Protein AF-A0A8J6HHA5-F1 (afdb_monomer_lite)

Organism: Tenebrio molitor (NCBI:txid7067)

pLDDT: mean 72.83, std 27.49, range [24.3, 98.19]

Foldseek 3Di:
DDPLVVLLLVLLLVLLVCLVVLLVLLVVLLVVLVVLLVLLLVLLVVLLCLVPDDDPDDPCSVVVSVVVNVVSVVVNVVSLVVLVVSLVSLVVSLVVSVVSLVSSVVSCPPPPLVDPDCQQPPDPLGHHVVVLSVLSVLSSVLSVVLSVQLVVLSVVADSNDSVSSVSNNVSSPDDCVPCSSCVSNVSSVRRVVVVVCVVVVNPDPDDDPPDDQDWDWDQDPPRDTDTDGDDPDPDDDDDDDDDDDDDDDDDDDDDDDDDDDDDDPCPVVVVVVVPPPPDDDDDDD

Structure (mmCIF, N/CA/C/O backbone):
data_AF-A0A8J6HHA5-F1
#
_entry.id   AF-A0A8J6HHA5-F1
#
loop_
_atom_site.group_PDB
_atom_site.id
_atom_site.type_symbol
_atom_site.label_atom_id
_atom_site.label_alt_id
_atom_site.label_comp_id
_atom_site.label_asym_id
_atom_site.label_entity_id
_atom_site.label_seq_id
_atom_site.pdbx_PDB_ins_code
_atom_site.Cartn_x
_atom_site.Cartn_y
_atom_site.Cartn_z
_atom_site.occupancy
_atom_site.B_iso_or_equiv
_atom_site.auth_seq_id
_atom_site.auth_comp_id
_atom_site.auth_asym_id
_atom_site.auth_atom_id
_atom_site.pdbx_PDB_model_num
ATOM 1 N N . MET A 1 1 ? 25.230 4.483 -30.152 1.00 60.56 1 MET A N 1
ATOM 2 C CA . MET A 1 1 ? 24.016 4.655 -29.330 1.00 60.56 1 MET A CA 1
ATOM 3 C C . MET A 1 1 ? 23.795 6.144 -29.185 1.00 60.56 1 MET A C 1
ATOM 5 O O . MET A 1 1 ? 24.761 6.851 -28.910 1.00 60.56 1 MET A O 1
ATOM 9 N N . ASP A 1 2 ? 22.589 6.614 -29.474 1.00 78.00 2 ASP A N 1
ATOM 10 C CA . ASP A 1 2 ? 22.250 8.040 -29.426 1.00 78.00 2 ASP A CA 1
ATOM 11 C C . ASP A 1 2 ? 22.298 8.566 -27.987 1.00 78.00 2 ASP A C 1
ATOM 13 O O . ASP A 1 2 ? 22.058 7.813 -27.039 1.00 78.00 2 ASP A O 1
ATOM 17 N N . ASN A 1 3 ? 22.567 9.857 -27.800 1.00 85.50 3 ASN A N 1
ATOM 18 C CA . ASN A 1 3 ? 22.560 10.467 -26.471 1.00 85.50 3 ASN A CA 1
ATOM 19 C C . ASN A 1 3 ? 21.181 10.305 -25.798 1.00 85.50 3 ASN A C 1
ATOM 21 O O . ASN A 1 3 ? 21.109 10.035 -24.600 1.00 85.50 3 ASN A O 1
ATOM 25 N N . ALA A 1 4 ? 20.091 10.374 -26.572 1.00 87.62 4 ALA A N 1
ATOM 26 C CA . ALA A 1 4 ? 18.731 10.141 -26.077 1.00 87.62 4 ALA A CA 1
ATOM 27 C C . ALA A 1 4 ? 18.511 8.692 -25.596 1.00 87.62 4 ALA A C 1
ATOM 29 O O . ALA A 1 4 ? 17.993 8.476 -24.501 1.00 87.62 4 ALA A O 1
ATOM 30 N N . GLU A 1 5 ? 18.969 7.694 -26.359 1.00 88.00 5 GLU A N 1
ATOM 31 C CA . GLU A 1 5 ? 18.867 6.275 -25.983 1.00 88.00 5 GLU A CA 1
ATOM 32 C C . GLU A 1 5 ? 19.660 5.969 -24.709 1.00 88.00 5 GLU A C 1
ATOM 34 O O . GLU A 1 5 ? 19.164 5.275 -23.823 1.00 88.00 5 GLU A O 1
ATOM 39 N N . ILE A 1 6 ? 20.863 6.539 -24.571 1.00 87.88 6 ILE A N 1
ATOM 40 C CA . ILE A 1 6 ? 21.683 6.392 -23.360 1.00 87.88 6 ILE A CA 1
ATOM 41 C C . ILE A 1 6 ? 20.948 6.963 -22.140 1.00 87.88 6 ILE A C 1
ATOM 43 O O . ILE A 1 6 ? 20.984 6.364 -21.061 1.00 87.88 6 ILE A O 1
ATOM 47 N N . GLN A 1 7 ? 20.276 8.108 -22.286 1.00 90.50 7 GLN A N 1
ATOM 48 C CA . GLN A 1 7 ? 19.485 8.695 -21.202 1.00 90.50 7 GLN A CA 1
ATOM 49 C C . GLN A 1 7 ? 18.292 7.811 -20.833 1.00 90.50 7 GLN A C 1
ATOM 51 O O . GLN A 1 7 ? 18.102 7.530 -19.649 1.00 90.50 7 GLN A O 1
ATOM 56 N N . VAL A 1 8 ? 17.535 7.310 -21.810 1.00 91.69 8 VAL A N 1
ATOM 57 C CA . VAL A 1 8 ? 16.423 6.379 -21.556 1.00 91.69 8 VAL A CA 1
ATOM 58 C C . VAL A 1 8 ? 16.911 5.123 -20.842 1.00 91.69 8 VAL A C 1
ATOM 60 O O . VAL A 1 8 ? 16.346 4.726 -19.825 1.00 91.69 8 VAL A O 1
ATOM 63 N N . GLN A 1 9 ? 18.012 4.537 -21.314 1.00 88.88 9 GLN A N 1
ATOM 64 C CA . GLN A 1 9 ? 18.615 3.344 -20.726 1.00 88.88 9 GLN A CA 1
ATOM 65 C C . GLN A 1 9 ? 19.004 3.568 -19.256 1.00 88.88 9 GLN A C 1
ATOM 67 O O . GLN A 1 9 ? 18.731 2.722 -18.405 1.00 88.88 9 GLN A O 1
ATOM 72 N N . LYS A 1 10 ? 19.606 4.720 -18.928 1.00 90.75 10 LYS A N 1
ATOM 73 C CA . LYS A 1 10 ? 19.961 5.075 -17.543 1.00 90.75 10 LYS A CA 1
ATOM 74 C C . LYS A 1 10 ? 18.729 5.139 -16.638 1.00 90.75 10 LYS A C 1
ATOM 76 O O . LYS A 1 10 ? 18.756 4.584 -15.537 1.00 90.75 10 LYS A O 1
ATOM 81 N N . HIS A 1 11 ? 17.654 5.780 -17.094 1.00 92.44 11 HIS A N 1
ATOM 82 C CA . HIS A 1 11 ? 16.421 5.897 -16.313 1.00 92.44 11 HIS A CA 1
ATOM 83 C C . HIS A 1 11 ? 15.682 4.563 -16.186 1.00 92.44 11 HIS A C 1
ATOM 85 O O . HIS A 1 11 ? 15.200 4.252 -15.100 1.00 92.44 11 HIS A O 1
ATOM 91 N N . LEU A 1 12 ? 15.677 3.740 -17.238 1.00 91.06 12 LEU A N 1
ATOM 92 C CA . LEU A 1 12 ? 15.151 2.376 -17.201 1.00 91.06 12 LEU A CA 1
ATOM 93 C C . LEU A 1 12 ? 15.875 1.532 -16.145 1.00 91.06 12 LEU A C 1
ATOM 95 O O . LEU A 1 12 ? 15.238 0.933 -15.284 1.00 91.06 12 LEU A O 1
ATOM 99 N N . VAL A 1 13 ? 17.213 1.519 -16.169 1.00 89.38 13 VAL A N 1
ATOM 100 C CA . VAL A 1 13 ? 18.023 0.780 -15.187 1.00 89.38 13 VAL A CA 1
ATOM 101 C C . VAL A 1 13 ? 17.745 1.284 -13.769 1.00 89.38 13 VAL A C 1
ATOM 103 O O . VAL A 1 13 ? 17.606 0.479 -12.849 1.00 89.38 13 VAL A O 1
ATOM 106 N N . SER A 1 14 ? 17.649 2.603 -13.585 1.00 91.19 14 SER A N 1
ATOM 107 C CA . SER A 1 14 ? 17.319 3.218 -12.294 1.00 91.19 14 SER A CA 1
ATOM 108 C C . SER A 1 14 ? 15.937 2.794 -11.788 1.00 91.19 14 SER A C 1
ATOM 110 O O . SER A 1 14 ? 15.809 2.385 -10.635 1.00 91.19 14 SER A O 1
ATOM 112 N N . PHE A 1 15 ? 14.916 2.830 -12.649 1.00 92.88 15 PHE A N 1
ATOM 113 C CA . PHE A 1 15 ? 13.556 2.407 -12.322 1.00 92.88 15 PHE A CA 1
ATOM 114 C C . PHE A 1 15 ? 13.513 0.928 -11.927 1.00 92.88 15 PHE A C 1
ATOM 116 O O . PHE A 1 15 ? 13.043 0.586 -10.843 1.00 92.88 15 PHE A O 1
ATOM 123 N N . CYS A 1 16 ? 14.088 0.058 -12.755 1.00 90.25 16 CYS A N 1
ATOM 124 C CA . CYS A 1 16 ? 14.074 -1.377 -12.518 1.00 90.25 16 CYS A CA 1
ATOM 125 C C . CYS A 1 16 ? 14.796 -1.795 -11.228 1.00 90.25 16 CYS A C 1
ATOM 127 O O . CYS A 1 16 ? 14.347 -2.715 -10.552 1.00 90.25 16 CYS A O 1
ATOM 129 N N . LYS A 1 17 ? 15.882 -1.107 -10.846 1.00 89.25 17 LYS A N 1
ATOM 130 C CA . LYS A 1 17 ? 16.593 -1.368 -9.580 1.00 89.25 17 LYS A CA 1
ATOM 131 C C . LYS A 1 17 ? 15.723 -1.155 -8.340 1.00 89.25 17 LYS A C 1
ATOM 133 O O . LYS A 1 17 ? 16.008 -1.734 -7.298 1.00 89.25 17 LYS A O 1
ATOM 138 N N . VAL A 1 18 ? 14.692 -0.320 -8.438 1.00 92.19 18 VAL A N 1
ATOM 139 C CA . VAL A 1 18 ? 13.850 0.054 -7.296 1.00 92.19 18 VAL A CA 1
ATOM 140 C C . VAL A 1 18 ? 12.666 -0.888 -7.124 1.00 92.19 18 VAL A C 1
ATOM 142 O O . VAL A 1 18 ? 12.135 -0.987 -6.022 1.00 92.19 18 VAL A O 1
ATOM 145 N N . LEU A 1 19 ? 12.287 -1.642 -8.158 1.00 92.25 19 LEU A N 1
ATOM 146 C CA . LEU A 1 19 ? 11.117 -2.520 -8.099 1.00 92.25 19 LEU A CA 1
ATOM 147 C C . LEU A 1 19 ? 11.215 -3.585 -6.996 1.00 92.25 19 LEU A C 1
ATOM 149 O O . LEU A 1 19 ? 10.282 -3.658 -6.199 1.00 92.25 19 LEU A O 1
ATOM 153 N N . PRO A 1 20 ? 12.319 -4.351 -6.849 1.00 91.25 20 PRO A N 1
ATOM 154 C CA . PRO A 1 20 ? 12.409 -5.349 -5.782 1.00 91.25 20 PRO A CA 1
ATOM 155 C C . PRO A 1 20 ? 12.373 -4.713 -4.387 1.00 91.25 20 PRO A C 1
ATOM 157 O O . PRO A 1 20 ? 11.711 -5.221 -3.487 1.00 91.25 20 PRO A O 1
ATOM 160 N N . ALA A 1 21 ? 13.041 -3.566 -4.219 1.00 91.38 21 ALA A N 1
ATOM 161 C CA . ALA A 1 21 ? 13.039 -2.823 -2.962 1.00 91.38 21 ALA A CA 1
ATOM 162 C C . ALA A 1 21 ? 11.638 -2.298 -2.611 1.00 91.38 21 ALA A C 1
ATOM 164 O O . ALA A 1 21 ? 11.243 -2.332 -1.449 1.00 91.38 21 ALA A O 1
ATOM 165 N N . HIS A 1 22 ? 10.866 -1.863 -3.611 1.00 94.62 22 HIS A N 1
ATOM 166 C CA . HIS A 1 22 ? 9.482 -1.437 -3.431 1.00 94.62 22 HIS A CA 1
ATOM 167 C C . HIS A 1 22 ? 8.588 -2.589 -2.953 1.00 94.62 22 HIS A C 1
ATOM 169 O O . HIS A 1 22 ? 7.874 -2.421 -1.965 1.00 94.62 22 HIS A O 1
ATOM 175 N N . VAL A 1 23 ? 8.671 -3.765 -3.594 1.00 94.94 23 VAL A N 1
ATOM 176 C CA . VAL A 1 23 ? 7.918 -4.967 -3.175 1.00 94.94 23 VAL A CA 1
ATOM 177 C C . VAL A 1 23 ? 8.305 -5.385 -1.760 1.00 94.94 23 VAL A C 1
ATOM 179 O O . VAL A 1 23 ? 7.434 -5.660 -0.939 1.00 94.94 23 VAL A O 1
ATOM 182 N N . HIS A 1 24 ? 9.602 -5.386 -1.449 1.00 93.31 24 HIS A N 1
ATOM 183 C CA . HIS A 1 24 ? 10.087 -5.729 -0.115 1.00 93.31 24 HIS A CA 1
ATOM 184 C C . HIS A 1 24 ? 9.577 -4.756 0.958 1.00 93.31 24 HIS A C 1
ATOM 186 O O . HIS A 1 24 ? 9.107 -5.197 2.004 1.00 93.31 24 HIS A O 1
ATOM 192 N N . SER A 1 25 ? 9.614 -3.448 0.682 1.00 95.19 25 SER A N 1
ATOM 193 C CA . SER A 1 25 ? 9.085 -2.416 1.583 1.00 95.19 25 SER A CA 1
ATOM 194 C C . SER A 1 25 ? 7.595 -2.623 1.859 1.00 95.19 25 SER A C 1
ATOM 196 O O . SER A 1 25 ? 7.171 -2.636 3.012 1.00 95.19 25 SER A O 1
ATOM 198 N N . TRP A 1 26 ? 6.809 -2.877 0.807 1.00 97.06 26 TRP A N 1
ATOM 199 C CA . TRP A 1 26 ? 5.398 -3.236 0.939 1.00 97.06 26 TRP A CA 1
ATOM 200 C C . TRP A 1 26 ? 5.203 -4.474 1.811 1.00 97.06 26 TRP A C 1
ATOM 202 O O . TRP A 1 26 ? 4.439 -4.425 2.768 1.00 97.06 26 TRP A O 1
ATOM 212 N N . GLY A 1 27 ? 5.934 -5.556 1.534 1.00 96.56 27 GLY A N 1
ATOM 213 C CA . GLY A 1 27 ? 5.873 -6.780 2.330 1.00 96.56 27 GLY A CA 1
ATOM 214 C C . GLY A 1 27 ? 6.165 -6.534 3.810 1.00 96.56 27 GLY A C 1
ATOM 215 O O . GLY A 1 27 ? 5.417 -7.009 4.659 1.00 96.56 27 GLY A O 1
ATOM 216 N N . SER A 1 28 ? 7.190 -5.739 4.124 1.00 96.69 28 SER A N 1
ATOM 217 C CA . SER A 1 28 ? 7.532 -5.388 5.508 1.00 96.69 28 SER A CA 1
ATOM 218 C C . SER A 1 28 ? 6.391 -4.654 6.214 1.00 96.69 28 SER A C 1
ATOM 220 O O . SER A 1 28 ? 6.015 -5.037 7.318 1.00 96.69 28 SER A O 1
ATOM 222 N N . VAL A 1 29 ? 5.808 -3.639 5.569 1.00 97.19 29 VAL A N 1
ATOM 223 C CA . VAL A 1 29 ? 4.712 -2.851 6.155 1.00 97.19 29 VAL A CA 1
ATOM 224 C C . VAL A 1 29 ? 3.453 -3.699 6.348 1.00 97.19 29 VAL A C 1
ATOM 226 O O . VAL A 1 29 ? 2.788 -3.595 7.378 1.00 97.19 29 VAL A O 1
ATOM 229 N N . LEU A 1 30 ? 3.134 -4.577 5.392 1.00 97.00 30 LEU A N 1
ATOM 230 C CA . LEU A 1 30 ? 2.004 -5.497 5.526 1.00 97.00 30 LEU A CA 1
ATOM 231 C C . LEU A 1 30 ? 2.212 -6.465 6.696 1.00 97.00 30 LEU A C 1
ATOM 233 O O . LEU A 1 30 ? 1.294 -6.646 7.491 1.00 97.00 30 LEU A O 1
ATOM 237 N N . GLN A 1 31 ? 3.413 -7.028 6.857 1.00 96.50 31 GLN A N 1
ATOM 238 C CA . GLN A 1 31 ? 3.728 -7.911 7.986 1.00 96.50 31 GLN A CA 1
ATOM 239 C C . GLN A 1 31 ? 3.638 -7.189 9.334 1.00 96.50 31 GLN A C 1
ATOM 241 O O . GLN A 1 31 ? 3.068 -7.726 10.284 1.00 96.50 31 GLN A O 1
ATOM 246 N N . GLU A 1 32 ? 4.147 -5.961 9.416 1.00 95.50 32 GLU A N 1
ATOM 247 C CA . GLU A 1 32 ? 4.065 -5.144 10.628 1.00 95.50 32 GLU A CA 1
ATOM 248 C C . GLU A 1 32 ? 2.608 -4.825 11.002 1.00 95.50 32 GLU A C 1
ATOM 250 O O . GLU A 1 32 ? 2.221 -4.936 12.168 1.00 95.50 32 GLU A O 1
ATOM 255 N N . SER A 1 33 ? 1.764 -4.551 10.001 1.00 96.25 33 SER A N 1
ATOM 256 C CA . SER A 1 33 ? 0.347 -4.239 10.210 1.00 96.25 33 SER A CA 1
ATOM 257 C C . SER A 1 33 ? -0.461 -5.386 10.828 1.00 96.25 33 SER A C 1
ATOM 259 O O . SER A 1 33 ? -1.446 -5.123 11.520 1.00 96.25 33 SER A O 1
ATOM 261 N N . VAL A 1 34 ? -0.047 -6.650 10.642 1.00 96.56 34 VAL A N 1
ATOM 262 C CA . VAL A 1 34 ? -0.773 -7.831 11.151 1.00 96.56 34 VAL A CA 1
ATOM 263 C C . VAL A 1 34 ? -0.977 -7.740 12.660 1.00 96.56 34 VAL A C 1
ATOM 265 O O . VAL A 1 34 ? -2.079 -7.983 13.159 1.00 96.56 34 VAL A O 1
ATOM 268 N N . LYS A 1 35 ? 0.074 -7.359 13.395 1.00 95.38 35 LYS A N 1
ATOM 269 C CA . LYS A 1 35 ? 0.018 -7.264 14.855 1.00 95.38 35 LYS A CA 1
ATOM 270 C C . LYS A 1 35 ? -0.943 -6.162 15.293 1.00 95.38 35 LYS A C 1
ATOM 272 O O . LYS A 1 35 ? -1.820 -6.437 16.110 1.00 95.38 35 LYS A O 1
ATOM 277 N N . SER A 1 36 ? -0.814 -4.957 14.740 1.00 96.06 36 SER A N 1
ATOM 278 C CA . SER A 1 36 ? -1.670 -3.822 15.113 1.00 96.06 36 SER A CA 1
ATOM 279 C C . SER A 1 36 ? -3.138 -4.078 14.766 1.00 96.06 36 SER A C 1
ATOM 281 O O . SER A 1 36 ? -4.032 -3.846 15.576 1.00 96.06 36 SER A O 1
ATOM 283 N N . LEU A 1 37 ? -3.410 -4.684 13.606 1.00 97.31 37 LEU A N 1
ATOM 284 C CA . LEU A 1 37 ? -4.760 -5.088 13.205 1.00 97.31 37 LEU A CA 1
ATOM 285 C C . LEU A 1 37 ? -5.374 -6.135 14.146 1.00 97.31 37 LEU A C 1
ATOM 287 O O . LEU A 1 37 ? -6.570 -6.071 14.456 1.00 97.31 37 LEU A O 1
ATOM 291 N N . GLN A 1 38 ? -4.581 -7.106 14.607 1.00 97.69 38 GLN A N 1
ATOM 292 C CA . GLN A 1 38 ? -5.048 -8.101 15.571 1.00 97.69 38 GLN A CA 1
ATOM 293 C C . GLN A 1 38 ? -5.314 -7.470 16.944 1.00 97.69 38 GLN A C 1
ATOM 295 O O . GLN A 1 38 ? -6.344 -7.758 17.559 1.00 97.69 38 GLN A O 1
ATOM 300 N N . THR A 1 39 ? -4.428 -6.588 17.414 1.00 97.25 39 THR A N 1
ATOM 301 C CA . THR A 1 39 ? -4.619 -5.862 18.677 1.00 97.25 39 THR A CA 1
ATOM 302 C C . THR A 1 39 ? -5.872 -4.995 18.626 1.00 97.25 39 THR A C 1
ATOM 304 O O . THR A 1 39 ? -6.710 -5.098 19.523 1.00 97.25 39 THR A O 1
ATOM 307 N N . LEU A 1 40 ? -6.057 -4.223 17.552 1.00 97.31 40 LEU A N 1
ATOM 308 C CA . LEU A 1 40 ? -7.247 -3.403 17.331 1.00 97.31 40 LEU A CA 1
ATOM 309 C C . LEU A 1 40 ? -8.527 -4.248 17.378 1.00 97.31 40 LEU A C 1
ATOM 311 O O . LEU A 1 40 ? -9.487 -3.895 18.061 1.00 97.31 40 LEU A O 1
ATOM 315 N N . THR A 1 41 ? -8.524 -5.406 16.712 1.00 97.50 41 THR A N 1
ATOM 316 C CA . THR A 1 41 ? -9.666 -6.334 16.716 1.00 97.50 41 THR A CA 1
ATOM 317 C C . THR A 1 41 ? -10.023 -6.784 18.128 1.00 97.50 41 THR A C 1
ATOM 319 O O . THR A 1 41 ? -11.190 -6.699 18.525 1.00 97.50 41 THR A O 1
ATOM 322 N N . ASN A 1 42 ? -9.017 -7.198 18.900 1.00 97.88 42 ASN A N 1
ATOM 323 C CA . ASN A 1 42 ? -9.195 -7.645 20.278 1.00 97.88 42 ASN A CA 1
ATOM 324 C C . ASN A 1 42 ? -9.720 -6.511 21.174 1.00 97.88 42 ASN A C 1
ATOM 326 O O . ASN A 1 42 ? -10.623 -6.733 21.981 1.00 97.88 42 ASN A O 1
ATOM 330 N N . LEU A 1 43 ? -9.189 -5.293 21.030 1.00 97.69 43 LEU A N 1
ATOM 331 C CA . LEU A 1 43 ? -9.613 -4.128 21.813 1.00 97.69 43 LEU A CA 1
ATOM 332 C C . LEU A 1 43 ? -11.065 -3.740 21.520 1.00 97.69 43 LEU A C 1
ATOM 334 O O . LEU A 1 43 ? -11.850 -3.550 22.449 1.00 97.69 43 LEU A O 1
ATOM 338 N N . CYS A 1 44 ? -11.460 -3.688 20.247 1.00 96.50 44 CYS A N 1
ATOM 339 C CA . CYS A 1 44 ? -12.846 -3.401 19.882 1.00 96.50 44 CYS A CA 1
ATOM 340 C C . CYS A 1 44 ? -13.805 -4.495 20.374 1.00 96.50 44 CYS A C 1
ATOM 342 O O . CYS A 1 44 ? -14.942 -4.208 20.754 1.00 96.50 44 CYS A O 1
ATOM 344 N N . GLU A 1 45 ? -13.370 -5.757 20.397 1.00 96.38 45 GLU A N 1
ATOM 345 C CA . GLU A 1 45 ? -14.161 -6.835 20.985 1.00 96.38 45 GLU A CA 1
ATOM 346 C C . GLU A 1 45 ? -14.334 -6.657 22.498 1.00 96.38 45 GLU A C 1
ATOM 348 O O . GLU A 1 45 ? -15.463 -6.701 22.994 1.00 96.38 45 GLU A O 1
ATOM 353 N N . GLN A 1 46 ? -13.250 -6.369 23.223 1.00 95.94 46 GLN A N 1
ATOM 354 C CA . GLN A 1 46 ? -13.303 -6.058 24.654 1.00 95.94 46 GLN A CA 1
ATOM 355 C C . GLN A 1 46 ? -14.241 -4.881 24.933 1.00 95.94 46 GLN A C 1
ATOM 357 O O . GLN A 1 46 ? -15.087 -4.970 25.822 1.00 95.94 46 GLN A O 1
ATOM 362 N N . GLN A 1 47 ? -14.163 -3.817 24.132 1.00 95.38 47 GLN A N 1
ATOM 363 C CA . GLN A 1 47 ? -15.046 -2.660 24.255 1.00 95.38 47 GLN A CA 1
ATOM 364 C C . GLN A 1 47 ? -16.524 -3.065 24.136 1.00 95.38 47 GLN A C 1
ATOM 366 O O . GLN A 1 47 ? -17.350 -2.656 24.955 1.00 95.38 47 GLN A O 1
ATOM 371 N N . ARG A 1 48 ? -16.870 -3.913 23.156 1.00 94.00 48 ARG A N 1
ATOM 372 C CA . ARG A 1 48 ? -18.239 -4.428 22.981 1.00 94.00 48 ARG A CA 1
ATOM 373 C C . ARG A 1 48 ? -18.689 -5.282 24.166 1.00 94.00 48 ARG A C 1
ATOM 375 O O . ARG A 1 48 ? -19.831 -5.135 24.603 1.00 94.00 48 ARG A O 1
ATOM 382 N N . HIS A 1 49 ? -17.821 -6.141 24.699 1.00 93.62 49 HIS A N 1
ATOM 383 C CA . HIS A 1 49 ? -18.132 -6.963 25.876 1.00 93.62 49 HIS A CA 1
ATOM 384 C C . HIS A 1 49 ? -18.381 -6.106 27.118 1.00 93.62 49 HIS A C 1
ATOM 386 O O . HIS A 1 49 ? -19.392 -6.293 27.794 1.00 93.62 49 HIS A O 1
ATOM 392 N N . VAL A 1 50 ? -17.533 -5.104 27.369 1.00 92.88 50 VAL A N 1
ATOM 393 C CA . VAL A 1 50 ? -17.694 -4.171 28.496 1.00 92.88 50 VAL A CA 1
ATOM 394 C C . VAL A 1 50 ? -18.990 -3.363 28.367 1.00 92.88 50 VAL A C 1
ATOM 396 O O . VAL A 1 50 ? -19.730 -3.245 29.342 1.00 92.88 50 VAL A O 1
ATOM 399 N N . LYS A 1 51 ? -19.324 -2.872 27.162 1.00 90.62 51 LYS A N 1
ATOM 400 C CA . LYS A 1 51 ? -20.590 -2.160 26.894 1.00 90.62 51 LYS A CA 1
ATOM 401 C C . LYS A 1 51 ? -21.829 -3.042 27.130 1.00 90.62 51 LYS A C 1
ATOM 403 O O . LYS A 1 51 ? -22.867 -2.534 27.544 1.00 90.62 51 LYS A O 1
ATOM 408 N N . ARG A 1 52 ? -21.747 -4.351 26.856 1.00 90.75 52 ARG A N 1
ATOM 409 C CA . ARG A 1 52 ? -22.875 -5.300 26.972 1.00 90.75 52 ARG A CA 1
ATOM 410 C C . ARG A 1 52 ? -23.032 -5.920 28.357 1.00 90.75 52 ARG A C 1
ATOM 412 O O . ARG A 1 52 ? -24.100 -6.461 28.647 1.00 90.75 52 ARG A O 1
ATOM 419 N N . ALA A 1 53 ? -21.996 -5.881 29.190 1.00 88.06 53 ALA A N 1
ATOM 420 C CA . ALA A 1 53 ? -22.036 -6.470 30.519 1.00 88.06 53 ALA A CA 1
ATOM 421 C C . ALA A 1 53 ? -23.178 -5.851 31.345 1.00 88.06 53 ALA A C 1
ATOM 423 O O . ALA A 1 53 ? -23.271 -4.634 31.499 1.00 88.06 53 ALA A O 1
ATOM 424 N N . LYS A 1 54 ? -24.061 -6.684 31.902 1.00 81.25 54 LYS A N 1
ATOM 425 C CA . LYS A 1 54 ? -25.103 -6.256 32.847 1.00 81.25 54 LYS A CA 1
ATOM 426 C C . LYS A 1 54 ? -24.684 -6.700 34.242 1.00 81.25 54 LYS A C 1
ATOM 428 O O . LYS A 1 54 ? -24.819 -7.870 34.576 1.00 81.25 54 LYS A O 1
ATOM 433 N N . LEU A 1 55 ? -24.145 -5.779 35.035 1.00 76.69 55 LEU A N 1
ATOM 434 C CA . LEU A 1 55 ? -23.680 -6.050 36.397 1.00 76.69 55 LEU A CA 1
ATOM 435 C C . LEU A 1 55 ? -24.597 -5.309 37.373 1.00 76.69 55 LEU A C 1
ATOM 437 O O . LEU A 1 55 ? -24.272 -4.230 37.846 1.00 76.69 55 LEU A O 1
ATOM 441 N N . LEU A 1 56 ? -25.784 -5.875 37.608 1.00 70.75 56 LEU A N 1
ATOM 442 C CA . LEU A 1 56 ? -26.879 -5.242 38.361 1.00 70.75 56 LEU A CA 1
ATOM 443 C C . LEU A 1 56 ? -26.688 -5.258 39.893 1.00 70.75 56 LEU A C 1
ATOM 445 O O . LEU A 1 56 ? -27.552 -4.768 40.612 1.00 70.75 56 LEU A O 1
ATOM 449 N N . HIS A 1 57 ? -25.600 -5.845 40.405 1.00 68.44 57 HIS A N 1
ATOM 450 C CA . HIS A 1 57 ? -25.463 -6.206 41.827 1.00 68.44 57 HIS A CA 1
ATOM 451 C C . HIS A 1 57 ? -24.154 -5.752 42.486 1.00 68.44 57 HIS A C 1
ATOM 453 O O . HIS A 1 57 ? -23.802 -6.248 43.550 1.00 68.44 57 HIS A O 1
ATOM 459 N N . LEU A 1 58 ? -23.414 -4.840 41.861 1.00 71.69 58 LEU A N 1
ATOM 460 C CA . LEU A 1 58 ? -22.147 -4.339 42.387 1.00 71.69 58 LEU A CA 1
ATOM 461 C C . LEU A 1 58 ? -22.226 -2.810 42.488 1.00 71.69 58 LEU A C 1
ATOM 463 O O . LEU A 1 58 ? -22.598 -2.135 41.529 1.00 71.69 58 LEU A O 1
ATOM 467 N N . GLU A 1 59 ? -21.886 -2.267 43.655 1.00 75.19 59 GLU A N 1
ATOM 468 C CA . GLU A 1 59 ? -21.698 -0.825 43.840 1.00 75.19 59 GLU A CA 1
ATOM 469 C C . GLU A 1 59 ? -20.475 -0.355 43.025 1.00 75.19 59 GLU A C 1
ATOM 471 O O . GLU A 1 59 ? -19.530 -1.116 42.811 1.00 75.19 59 GLU A O 1
ATOM 476 N N . ASN A 1 60 ? -20.493 0.887 42.531 1.00 80.88 60 ASN A N 1
ATOM 477 C CA . ASN A 1 60 ? -19.424 1.509 41.722 1.00 80.88 60 ASN A CA 1
ATOM 478 C C . ASN A 1 60 ? -19.132 0.862 40.347 1.00 80.88 60 ASN A C 1
ATOM 480 O O . ASN A 1 60 ? -18.129 1.181 39.704 1.00 80.88 60 ASN A O 1
ATOM 484 N N . VAL A 1 61 ? -20.012 -0.011 39.842 1.00 84.19 61 VAL A N 1
ATOM 485 C CA . VAL A 1 61 ? -19.862 -0.639 38.512 1.00 84.19 61 VAL A CA 1
ATOM 486 C C . VAL A 1 61 ? -19.774 0.377 37.389 1.00 84.19 61 VAL A C 1
ATOM 488 O O . VAL A 1 61 ? -18.986 0.182 36.466 1.00 84.19 61 VAL A O 1
ATOM 491 N N . ASP A 1 62 ? -20.591 1.425 37.432 1.00 85.38 62 ASP A N 1
ATOM 492 C CA . ASP A 1 62 ? -20.663 2.390 36.337 1.00 85.38 62 ASP A CA 1
ATOM 493 C C . ASP A 1 62 ? -19.381 3.222 36.239 1.00 85.38 62 ASP A C 1
ATOM 495 O O . ASP A 1 62 ? -18.871 3.445 35.138 1.00 85.38 62 ASP A O 1
ATOM 499 N N . GLU A 1 63 ? -18.792 3.592 37.379 1.00 88.75 63 GLU A N 1
ATOM 500 C CA . GLU A 1 63 ? -17.495 4.272 37.435 1.00 88.75 63 GLU A CA 1
ATOM 501 C C . GLU A 1 63 ? -16.362 3.355 36.949 1.00 88.75 63 GLU A C 1
ATOM 503 O O . GLU A 1 63 ? -15.565 3.741 36.085 1.00 88.75 63 GLU A O 1
ATOM 508 N N . ALA A 1 64 ? -16.325 2.105 37.425 1.00 89.25 64 ALA A N 1
ATOM 509 C CA . ALA A 1 64 ? -15.333 1.120 36.997 1.00 89.25 64 ALA A CA 1
ATOM 510 C C . ALA A 1 64 ? -15.444 0.804 35.494 1.00 89.25 64 ALA A C 1
ATOM 512 O O . ALA A 1 64 ? -14.434 0.721 34.790 1.00 89.25 64 ALA A O 1
ATOM 513 N N . ARG A 1 65 ? -16.672 0.679 34.975 1.00 90.94 65 ARG A N 1
ATOM 514 C CA . ARG A 1 65 ? -16.957 0.477 33.549 1.00 90.94 65 ARG A CA 1
ATOM 515 C C . ARG A 1 65 ? -16.490 1.660 32.721 1.00 90.94 65 ARG A C 1
ATOM 517 O O . ARG A 1 65 ? -15.839 1.450 31.703 1.00 90.94 65 ARG A O 1
ATOM 524 N N . THR A 1 66 ? -16.819 2.876 33.146 1.00 91.62 66 THR A N 1
ATOM 525 C CA . THR A 1 66 ? -16.419 4.102 32.447 1.00 91.62 66 THR A CA 1
ATOM 526 C C . THR A 1 66 ? -14.900 4.197 32.390 1.00 91.62 66 THR A C 1
ATOM 528 O O . THR A 1 66 ? -14.336 4.345 31.310 1.00 91.62 66 THR A O 1
ATOM 531 N N . THR A 1 67 ? -14.227 3.974 33.520 1.00 93.88 67 THR A N 1
ATOM 532 C CA . THR A 1 67 ? -12.760 3.955 33.602 1.00 93.88 67 THR A CA 1
ATOM 533 C C . THR A 1 67 ? -12.146 2.918 32.660 1.00 93.88 67 THR A C 1
ATOM 535 O O . THR A 1 67 ? -11.178 3.205 31.954 1.00 93.88 67 THR A O 1
ATOM 538 N N . LEU A 1 68 ? -12.708 1.707 32.615 1.00 94.69 68 LEU A N 1
ATOM 539 C CA . LEU A 1 68 ? -12.232 0.649 31.726 1.00 94.69 68 LEU A CA 1
ATOM 540 C C . LEU A 1 68 ? -12.461 0.988 30.246 1.00 94.69 68 LEU A C 1
ATOM 542 O O . LEU A 1 68 ? -11.571 0.764 29.430 1.00 94.69 68 LEU A O 1
ATOM 546 N N . LEU A 1 69 ? -13.624 1.544 29.897 1.00 95.06 69 LEU A N 1
ATOM 547 C CA . LEU A 1 69 ? -13.923 1.978 28.531 1.00 95.06 69 LEU A CA 1
ATOM 548 C C . LEU A 1 69 ? -12.994 3.102 28.072 1.00 95.06 69 LEU A C 1
ATOM 550 O O . LEU A 1 69 ? -12.553 3.053 26.925 1.00 95.06 69 LEU A O 1
ATOM 554 N N . CYS A 1 70 ? -12.656 4.056 28.946 1.00 96.25 70 CYS A N 1
ATOM 555 C CA . CYS A 1 70 ? -11.660 5.085 28.642 1.00 96.25 70 CYS A CA 1
ATOM 556 C C . CYS A 1 70 ? -10.305 4.447 28.317 1.00 96.25 70 CYS A C 1
ATOM 558 O O . CYS A 1 70 ? -9.808 4.627 27.214 1.00 96.25 70 CYS A O 1
ATOM 560 N N . ARG A 1 71 ? -9.784 3.569 29.187 1.00 97.56 71 ARG A N 1
ATOM 561 C CA . ARG A 1 71 ? -8.498 2.880 28.948 1.00 97.56 71 ARG A CA 1
ATOM 562 C C . ARG A 1 71 ? -8.472 2.055 27.663 1.00 97.56 71 ARG A C 1
ATOM 564 O O . ARG A 1 71 ? -7.442 1.972 27.003 1.00 97.56 71 ARG A O 1
ATOM 571 N N . ILE A 1 72 ? -9.576 1.384 27.329 1.00 97.00 72 ILE A N 1
ATOM 572 C CA . ILE A 1 72 ? -9.680 0.644 26.064 1.00 97.00 72 ILE A CA 1
ATOM 573 C C . ILE A 1 72 ? -9.664 1.622 24.887 1.00 97.00 72 ILE A C 1
ATOM 575 O O . ILE A 1 72 ? -9.002 1.343 23.894 1.00 97.00 72 ILE A O 1
ATOM 579 N N . SER A 1 73 ? -10.364 2.752 25.001 1.00 96.62 73 SER A N 1
ATOM 580 C CA . SER A 1 73 ? -10.433 3.765 23.943 1.00 96.62 73 SER A CA 1
ATOM 581 C C . SER A 1 73 ? -9.070 4.407 23.685 1.00 96.62 73 SER A C 1
ATOM 583 O O . SER A 1 73 ? -8.680 4.488 22.525 1.00 96.62 73 SER A O 1
ATOM 585 N N . ASP A 1 74 ? -8.311 4.734 24.735 1.00 97.06 74 ASP A N 1
ATOM 586 C CA . ASP A 1 74 ? -6.946 5.267 24.618 1.00 97.06 74 ASP A CA 1
ATOM 587 C C . ASP A 1 74 ? -6.047 4.300 23.828 1.00 97.06 74 ASP A C 1
ATOM 589 O O . ASP A 1 74 ? -5.386 4.670 22.862 1.00 97.06 74 ASP A O 1
ATOM 593 N N . ARG A 1 75 ? -6.099 3.006 24.167 1.00 97.88 75 ARG A N 1
ATOM 594 C CA . ARG A 1 75 ? -5.330 1.970 23.459 1.00 97.88 75 ARG A CA 1
ATOM 595 C C . ARG A 1 75 ? -5.797 1.749 22.022 1.00 97.88 75 ARG A C 1
ATOM 597 O O . ARG A 1 75 ? -4.996 1.391 21.167 1.00 97.88 75 ARG A O 1
ATOM 604 N N . VAL A 1 76 ? -7.091 1.911 21.744 1.00 97.56 76 VAL A N 1
ATOM 605 C CA . VAL A 1 76 ? -7.604 1.860 20.367 1.00 97.56 76 VAL A CA 1
ATOM 606 C C . VAL A 1 76 ? -7.034 3.021 19.558 1.00 97.56 76 VAL A C 1
ATOM 608 O O . VAL A 1 76 ? -6.609 2.807 18.427 1.00 97.56 76 VAL A O 1
ATOM 611 N N . GLU A 1 77 ? -6.991 4.223 20.128 1.00 97.56 77 GLU A N 1
ATOM 612 C CA . GLU A 1 77 ? -6.402 5.393 19.476 1.00 97.56 77 GLU A CA 1
ATOM 613 C C . GLU A 1 77 ? -4.913 5.179 19.167 1.00 97.56 77 GLU A C 1
ATOM 615 O O . GLU A 1 77 ? -4.496 5.412 18.033 1.00 97.56 77 GLU A O 1
ATOM 620 N N . GLU A 1 78 ? -4.139 4.635 20.111 1.00 97.62 78 GLU A N 1
ATOM 621 C CA . GLU A 1 78 ? -2.729 4.271 19.898 1.00 97.62 78 GLU A CA 1
ATOM 622 C C . GLU A 1 78 ? -2.542 3.331 18.692 1.00 97.62 78 GLU A C 1
ATOM 624 O O . GLU A 1 78 ? -1.691 3.573 17.832 1.00 97.62 78 GLU A O 1
ATOM 629 N N . GLU A 1 79 ? -3.359 2.279 18.584 1.00 97.25 79 GLU A N 1
ATOM 630 C CA . GLU A 1 79 ? -3.296 1.335 17.458 1.00 97.25 79 GLU A CA 1
ATOM 631 C C . GLU A 1 79 ? -3.721 1.985 16.130 1.00 97.25 79 GLU A C 1
ATOM 633 O O . GLU A 1 79 ? -3.153 1.689 15.076 1.00 97.25 79 GLU A O 1
ATOM 638 N N . LEU A 1 80 ? -4.693 2.904 16.150 1.00 97.69 80 LEU A N 1
ATOM 639 C CA . LEU A 1 80 ? -5.095 3.652 14.954 1.00 97.69 80 LEU A CA 1
ATOM 640 C C . LEU A 1 80 ? -3.995 4.603 14.474 1.00 97.69 80 LEU A C 1
ATOM 642 O O . LEU A 1 80 ? -3.796 4.724 13.262 1.00 97.69 80 LEU A O 1
ATOM 646 N N . VAL A 1 81 ? -3.269 5.244 15.393 1.00 98.12 81 VAL A N 1
ATOM 647 C CA . VAL A 1 81 ? -2.104 6.079 15.063 1.00 98.12 81 VAL A CA 1
ATOM 648 C C . VAL A 1 81 ? -1.021 5.233 14.396 1.00 98.12 81 VAL A C 1
ATOM 650 O O . VAL A 1 81 ? -0.571 5.585 13.306 1.00 98.12 81 VAL A O 1
ATOM 653 N N . GLN A 1 82 ? -0.681 4.072 14.962 1.00 97.38 82 GLN A N 1
ATOM 654 C CA . GLN A 1 82 ? 0.298 3.157 14.357 1.00 97.38 82 GLN A CA 1
ATOM 655 C C . GLN A 1 82 ? -0.123 2.711 12.949 1.00 97.38 82 GLN A C 1
ATOM 657 O O . GLN A 1 82 ? 0.655 2.785 11.998 1.00 97.38 82 GLN A O 1
ATOM 662 N N . LEU A 1 83 ? -1.384 2.301 12.771 1.00 97.94 83 LEU A N 1
ATOM 663 C CA . LEU A 1 83 ? -1.899 1.922 11.452 1.00 97.94 83 LEU A CA 1
ATOM 664 C C . LEU A 1 83 ? -1.838 3.085 10.457 1.00 97.94 83 LEU A C 1
ATOM 666 O O . LEU A 1 83 ? -1.538 2.872 9.279 1.00 97.94 83 LEU A O 1
ATOM 670 N N . LYS A 1 84 ? -2.083 4.318 10.910 1.00 98.06 84 LYS A N 1
ATOM 671 C CA . LYS A 1 84 ? -1.974 5.506 10.063 1.00 98.06 84 LYS A CA 1
ATOM 672 C C . LYS A 1 84 ? -0.541 5.732 9.581 1.00 98.06 84 LYS A C 1
ATOM 674 O O . LYS A 1 84 ? -0.350 6.005 8.395 1.00 98.06 84 LYS A O 1
ATOM 679 N N . GLU A 1 85 ? 0.447 5.576 10.457 1.00 98.19 85 GLU A N 1
ATOM 680 C CA . GLU A 1 85 ? 1.872 5.697 10.117 1.00 98.19 85 GLU A CA 1
ATOM 681 C C . GLU A 1 85 ? 2.308 4.647 9.080 1.00 98.19 85 GLU A C 1
ATOM 683 O O . GLU A 1 85 ? 3.018 4.962 8.116 1.00 98.19 85 GLU A O 1
ATOM 688 N N . LEU A 1 86 ? 1.815 3.411 9.211 1.00 97.62 86 LEU A N 1
ATOM 689 C CA . LEU A 1 86 ? 2.045 2.348 8.229 1.00 97.62 86 LEU A CA 1
ATOM 690 C C . LEU A 1 86 ? 1.424 2.694 6.865 1.00 97.62 86 LEU A C 1
ATOM 692 O O . LEU A 1 86 ? 2.085 2.577 5.830 1.00 97.62 86 LEU A O 1
ATOM 696 N N . ILE A 1 87 ? 0.183 3.193 6.846 1.00 97.88 87 ILE A N 1
ATOM 697 C CA . ILE A 1 87 ? -0.490 3.644 5.614 1.00 97.88 87 ILE A CA 1
ATOM 698 C C . ILE A 1 87 ? 0.287 4.788 4.948 1.00 97.88 87 ILE A C 1
ATOM 700 O O . ILE A 1 87 ? 0.461 4.799 3.726 1.00 97.88 87 ILE A O 1
ATOM 704 N N . ASP A 1 88 ? 0.793 5.739 5.730 1.00 97.62 88 ASP A N 1
ATOM 705 C CA . ASP A 1 88 ? 1.591 6.849 5.208 1.00 97.62 88 ASP A CA 1
ATOM 706 C C . ASP A 1 88 ? 2.928 6.370 4.633 1.00 97.62 88 ASP A C 1
ATOM 708 O O . ASP A 1 88 ? 3.370 6.865 3.590 1.00 97.62 88 ASP A O 1
ATOM 712 N N . THR A 1 89 ? 3.517 5.333 5.227 1.00 97.00 89 THR A N 1
ATOM 713 C CA . THR A 1 89 ? 4.705 4.661 4.688 1.00 97.00 89 THR A CA 1
ATOM 714 C C . THR A 1 89 ? 4.419 3.999 3.335 1.00 97.00 89 THR A C 1
ATOM 716 O O . THR A 1 89 ? 5.194 4.199 2.393 1.00 97.00 89 THR A O 1
ATOM 719 N N . LEU A 1 90 ? 3.287 3.297 3.176 1.00 97.00 90 LEU A N 1
ATOM 720 C CA . LEU A 1 90 ? 2.864 2.740 1.878 1.00 97.00 90 LEU A CA 1
ATOM 721 C C . LEU A 1 90 ? 2.682 3.840 0.824 1.00 97.00 90 LEU A C 1
ATOM 723 O O . LEU A 1 90 ? 3.188 3.734 -0.296 1.00 97.00 90 LEU A O 1
ATOM 727 N N . ASN A 1 91 ? 2.006 4.931 1.191 1.00 96.81 91 ASN A N 1
ATOM 728 C CA . ASN A 1 91 ? 1.775 6.064 0.296 1.00 96.81 91 ASN A CA 1
ATOM 729 C C . ASN A 1 91 ? 3.089 6.727 -0.138 1.00 96.81 91 ASN A C 1
ATOM 731 O O . ASN A 1 91 ? 3.269 7.042 -1.318 1.00 96.81 91 ASN A O 1
ATOM 735 N N . LYS A 1 92 ? 4.045 6.886 0.783 1.00 96.75 92 LYS A N 1
ATOM 736 C CA . LYS A 1 92 ? 5.387 7.395 0.473 1.00 96.75 92 LYS A CA 1
ATOM 737 C C . LYS A 1 92 ? 6.130 6.472 -0.495 1.00 96.75 92 LYS A C 1
ATOM 739 O O . LYS A 1 92 ? 6.700 6.961 -1.471 1.00 96.75 92 LYS A O 1
ATOM 744 N N . CYS A 1 93 ? 6.083 5.157 -0.270 1.00 95.44 93 CYS A N 1
ATOM 745 C CA . CYS A 1 93 ? 6.689 4.167 -1.166 1.00 95.44 93 CYS A CA 1
ATOM 746 C C . CYS A 1 93 ? 6.094 4.236 -2.580 1.00 95.44 93 CYS A C 1
ATOM 748 O O . CYS A 1 93 ? 6.831 4.185 -3.567 1.00 95.44 93 CYS A O 1
ATOM 750 N N . ASN A 1 94 ? 4.771 4.385 -2.688 1.00 96.88 94 ASN A N 1
ATOM 751 C CA . ASN A 1 94 ? 4.075 4.524 -3.969 1.00 96.88 94 ASN A CA 1
ATOM 752 C C . ASN A 1 94 ? 4.448 5.815 -4.698 1.00 96.88 94 ASN A C 1
ATOM 754 O O . ASN A 1 94 ? 4.658 5.799 -5.911 1.00 96.88 94 ASN A O 1
ATOM 758 N N . ASN A 1 95 ? 4.563 6.924 -3.969 1.00 96.19 95 ASN A N 1
ATOM 759 C CA . ASN A 1 95 ? 4.957 8.202 -4.551 1.00 96.19 95 ASN A CA 1
ATOM 760 C C . ASN A 1 95 ? 6.393 8.164 -5.095 1.00 96.19 95 ASN A C 1
ATOM 762 O O . ASN A 1 95 ? 6.627 8.663 -6.195 1.00 96.19 95 ASN A O 1
ATOM 766 N N . ASP A 1 96 ? 7.340 7.532 -4.389 1.00 95.50 96 ASP A N 1
ATOM 767 C CA . ASP A 1 96 ? 8.710 7.358 -4.903 1.00 95.50 96 ASP A CA 1
ATOM 768 C C . ASP A 1 96 ? 8.724 6.534 -6.200 1.00 95.50 96 ASP A C 1
ATOM 770 O O . ASP A 1 96 ? 9.312 6.951 -7.202 1.00 95.50 96 ASP A O 1
ATOM 774 N N . LEU A 1 97 ? 8.002 5.409 -6.225 1.00 95.94 97 LEU A N 1
ATOM 775 C CA . LEU A 1 97 ? 7.868 4.573 -7.419 1.00 95.94 97 LEU A CA 1
ATOM 776 C C . LEU A 1 97 ? 7.266 5.354 -8.597 1.00 95.94 97 LEU A C 1
ATOM 778 O O . LEU A 1 97 ? 7.813 5.322 -9.704 1.00 95.94 97 LEU A O 1
ATOM 782 N N . LYS A 1 98 ? 6.172 6.088 -8.359 1.00 96.25 98 LYS A N 1
ATOM 783 C CA . LYS A 1 98 ? 5.503 6.913 -9.373 1.00 96.25 98 LYS A CA 1
ATOM 784 C C . LYS A 1 98 ? 6.446 7.978 -9.929 1.00 96.25 98 LYS A C 1
ATOM 786 O O . LYS A 1 98 ? 6.526 8.146 -11.143 1.00 96.25 98 LYS A O 1
ATOM 791 N N . ASN A 1 99 ? 7.206 8.658 -9.072 1.00 96.25 99 ASN A N 1
ATOM 792 C CA . ASN A 1 99 ? 8.170 9.675 -9.497 1.00 96.25 99 ASN A CA 1
ATOM 793 C C . ASN A 1 99 ? 9.272 9.085 -10.389 1.00 96.25 99 ASN A C 1
ATOM 795 O O . ASN A 1 99 ? 9.647 9.687 -11.400 1.00 96.25 99 ASN A O 1
ATOM 799 N N . ARG A 1 100 ? 9.763 7.885 -10.061 1.00 94.88 100 ARG A N 1
ATOM 800 C CA . ARG A 1 100 ? 10.755 7.179 -10.887 1.00 94.88 100 ARG A CA 1
ATOM 801 C C . ARG A 1 100 ? 10.184 6.753 -12.232 1.00 94.88 100 ARG A C 1
ATOM 803 O O . ARG A 1 100 ? 10.853 6.952 -13.245 1.00 94.88 100 ARG A O 1
ATOM 810 N N . LEU A 1 101 ? 8.955 6.236 -12.252 1.00 95.94 101 LEU A N 1
ATOM 811 C CA . LEU A 1 101 ? 8.261 5.883 -13.491 1.00 95.94 101 LEU A CA 1
ATOM 812 C C . LEU A 1 101 ? 8.046 7.113 -14.382 1.00 95.94 101 LEU A C 1
ATOM 814 O O . LEU A 1 101 ? 8.379 7.065 -15.560 1.00 95.94 101 LEU A O 1
ATOM 818 N N . LEU A 1 102 ? 7.580 8.231 -13.818 1.00 95.94 102 LEU A N 1
ATOM 819 C CA . LEU A 1 102 ? 7.390 9.486 -14.554 1.00 95.94 102 LEU A CA 1
ATOM 820 C C . LEU A 1 102 ? 8.705 10.029 -15.118 1.00 95.94 102 LEU A C 1
ATOM 822 O O . LEU A 1 102 ? 8.747 10.536 -16.236 1.00 95.94 102 LEU A O 1
ATOM 826 N N . THR A 1 103 ? 9.795 9.927 -14.357 1.00 95.56 103 THR A N 1
ATOM 827 C CA . THR A 1 103 ? 11.121 10.347 -14.833 1.00 95.56 103 THR A CA 1
ATOM 828 C C . THR A 1 103 ? 11.576 9.472 -16.001 1.00 95.56 103 THR A C 1
ATOM 830 O O . THR A 1 103 ? 12.063 9.984 -17.010 1.00 95.56 103 THR A O 1
ATOM 833 N N . PHE A 1 104 ? 11.367 8.158 -15.896 1.00 94.12 104 PHE A N 1
ATOM 834 C CA . PHE A 1 104 ? 11.641 7.222 -16.979 1.00 94.12 104 PHE A CA 1
ATOM 835 C C . PHE A 1 104 ? 10.791 7.519 -18.219 1.00 94.12 104 PHE A C 1
ATOM 837 O O . PHE A 1 104 ? 11.350 7.683 -19.300 1.00 94.12 104 PHE A O 1
ATOM 844 N N . GLU A 1 105 ? 9.482 7.700 -18.075 1.00 94.56 105 GLU A N 1
ATOM 845 C CA . GLU A 1 105 ? 8.586 8.058 -19.176 1.00 94.56 105 GLU A CA 1
ATOM 846 C C . GLU A 1 105 ? 9.022 9.357 -19.868 1.00 94.56 105 GLU A C 1
ATOM 848 O O . GLU A 1 105 ? 9.200 9.385 -21.087 1.00 94.56 105 GLU A O 1
ATOM 853 N N . ARG A 1 106 ? 9.292 10.418 -19.098 1.00 95.31 106 ARG A N 1
ATOM 854 C CA . ARG A 1 106 ? 9.742 11.712 -19.636 1.00 95.31 106 ARG A CA 1
ATOM 855 C C . ARG A 1 106 ? 11.040 11.602 -20.424 1.00 95.31 106 ARG A C 1
ATOM 857 O O . ARG A 1 106 ? 11.202 12.303 -21.421 1.00 95.31 106 ARG A O 1
ATOM 864 N N . SER A 1 107 ? 11.945 10.707 -20.024 1.00 93.31 107 SER A N 1
ATOM 865 C CA . SER A 1 107 ? 13.190 10.481 -20.765 1.00 93.31 107 SER A CA 1
ATOM 866 C C . SER A 1 107 ? 12.950 9.962 -22.192 1.00 93.31 107 SER A C 1
ATOM 868 O O . SER A 1 107 ? 13.792 10.168 -23.061 1.00 93.31 107 SER A O 1
ATOM 870 N N . THR A 1 108 ? 11.785 9.360 -22.462 1.00 93.00 108 THR A N 1
ATOM 871 C CA . THR A 1 108 ? 11.429 8.795 -23.775 1.00 93.00 108 THR A CA 1
ATOM 872 C C . THR A 1 108 ? 10.816 9.798 -24.759 1.00 93.00 108 THR A C 1
ATOM 874 O O . THR A 1 108 ? 10.605 9.461 -25.924 1.00 93.00 108 THR A O 1
ATOM 877 N N . LEU A 1 109 ? 10.546 11.039 -24.332 1.00 91.25 109 LEU A N 1
ATOM 878 C CA . LEU A 1 109 ? 9.858 12.041 -25.160 1.00 91.25 109 LEU A CA 1
ATOM 879 C C . LEU A 1 109 ? 10.662 12.469 -26.392 1.00 91.25 109 LEU A C 1
ATOM 881 O O . LEU A 1 109 ? 10.079 12.725 -27.441 1.00 91.25 109 LEU A O 1
ATOM 885 N N . ASN A 1 110 ? 11.988 12.517 -26.263 1.00 87.56 110 ASN A N 1
ATOM 886 C CA . ASN A 1 110 ? 12.900 12.920 -27.337 1.00 87.56 110 ASN A CA 1
ATOM 887 C C . ASN A 1 110 ? 13.429 11.722 -28.142 1.00 87.56 110 ASN A C 1
ATOM 889 O O . ASN A 1 110 ? 14.387 11.866 -28.900 1.00 87.56 110 ASN A O 1
ATOM 893 N N . LEU A 1 111 ? 12.868 10.531 -27.927 1.00 89.62 111 LEU A N 1
ATOM 894 C CA . LEU A 1 111 ? 13.295 9.321 -28.612 1.00 89.62 111 LEU A CA 1
ATOM 895 C C . LEU A 1 111 ? 12.662 9.254 -30.008 1.00 89.62 111 LEU A C 1
ATOM 897 O O . LEU A 1 111 ? 11.458 9.466 -30.161 1.00 89.62 111 LEU A O 1
ATOM 901 N N . ASP A 1 112 ? 13.465 8.909 -31.010 1.00 89.38 112 ASP A N 1
ATOM 902 C CA . ASP A 1 112 ? 12.965 8.552 -32.336 1.00 89.38 112 ASP A CA 1
ATOM 903 C C . ASP A 1 112 ? 12.419 7.119 -32.311 1.00 89.38 112 ASP A C 1
ATOM 905 O O . ASP A 1 112 ? 13.173 6.158 -32.430 1.00 89.38 112 ASP A O 1
ATOM 909 N N . TRP A 1 113 ? 11.108 6.983 -32.114 1.00 87.81 113 TRP A N 1
ATOM 910 C CA . TRP A 1 113 ? 10.420 5.693 -31.987 1.00 87.81 113 TRP A CA 1
ATOM 911 C C . TRP A 1 113 ? 10.372 4.871 -33.280 1.00 87.81 113 TRP A C 1
ATOM 913 O O . TRP A 1 113 ? 10.098 3.675 -33.213 1.00 87.81 113 TRP A O 1
ATOM 923 N N . GLU A 1 114 ? 10.636 5.482 -34.435 1.00 87.31 114 GLU A N 1
ATOM 924 C CA . GLU A 1 114 ? 10.649 4.782 -35.726 1.00 87.31 114 GLU A CA 1
ATOM 925 C C . GLU A 1 114 ? 12.007 4.121 -36.003 1.00 87.31 114 GLU A C 1
ATOM 927 O O . GLU A 1 114 ? 12.132 3.274 -36.893 1.00 87.31 114 GLU A O 1
ATOM 932 N N . ARG A 1 115 ? 13.034 4.469 -35.218 1.00 86.19 115 ARG A N 1
ATOM 933 C CA . ARG A 1 115 ? 14.363 3.877 -35.335 1.00 86.19 115 ARG A CA 1
ATOM 934 C C . ARG A 1 115 ? 14.332 2.389 -34.978 1.00 86.19 115 ARG A C 1
ATOM 936 O O . ARG A 1 115 ? 13.814 1.972 -33.942 1.00 86.19 115 ARG A O 1
ATOM 943 N N . ASP A 1 116 ? 14.997 1.590 -35.807 1.00 82.50 116 ASP A N 1
ATOM 944 C CA . ASP A 1 116 ? 15.211 0.162 -35.574 1.00 82.50 116 ASP A CA 1
ATOM 945 C C . ASP A 1 116 ? 16.361 -0.075 -34.579 1.00 82.50 116 ASP A C 1
ATOM 947 O O . ASP A 1 116 ? 17.457 -0.499 -34.944 1.00 82.50 116 ASP A O 1
ATOM 951 N N . SER A 1 117 ? 16.149 0.293 -33.311 1.00 87.75 117 SER A N 1
ATOM 952 C CA . SER A 1 117 ? 17.101 0.011 -32.232 1.00 87.75 117 SER A CA 1
ATOM 953 C C . SER A 1 117 ? 16.601 -1.096 -31.308 1.00 87.75 117 SER A C 1
ATOM 955 O O . SER A 1 117 ? 15.405 -1.208 -31.021 1.00 87.75 117 SER A O 1
ATOM 957 N N . GLU A 1 118 ? 17.538 -1.903 -30.793 1.00 86.00 118 GLU A N 1
ATOM 958 C CA . GLU A 1 118 ? 17.244 -3.003 -29.859 1.00 86.00 118 GLU A CA 1
ATOM 959 C C . GLU A 1 118 ? 16.490 -2.521 -28.608 1.00 86.00 118 GLU A C 1
ATOM 961 O O . GLU A 1 118 ? 15.703 -3.269 -28.037 1.00 86.00 118 GLU A O 1
ATOM 966 N N . LEU A 1 119 ? 16.706 -1.271 -28.178 1.00 85.62 119 LEU A N 1
ATOM 967 C CA . LEU A 1 119 ? 15.997 -0.678 -27.043 1.00 85.62 119 LEU A CA 1
ATOM 968 C C . LEU A 1 119 ? 14.510 -0.465 -27.361 1.00 85.62 119 LEU A C 1
ATOM 970 O O . LEU A 1 119 ? 13.655 -0.773 -26.531 1.00 85.62 119 LEU A O 1
ATOM 974 N N . ILE A 1 120 ? 14.207 0.056 -28.553 1.00 88.25 120 ILE A N 1
ATOM 975 C CA . ILE A 1 120 ? 12.847 0.406 -28.977 1.00 88.25 120 ILE A CA 1
ATOM 976 C C . ILE A 1 120 ? 12.047 -0.855 -29.288 1.00 88.25 120 ILE A C 1
ATOM 978 O O . ILE A 1 120 ? 10.990 -1.070 -28.690 1.00 88.25 120 ILE A O 1
ATOM 982 N N . ARG A 1 121 ? 12.561 -1.705 -30.185 1.00 89.19 121 ARG A N 1
ATOM 983 C CA . ARG A 1 121 ? 11.861 -2.921 -30.630 1.00 89.19 121 ARG A CA 1
ATOM 984 C C . ARG A 1 121 ? 11.948 -4.069 -29.631 1.00 89.19 121 ARG A C 1
ATOM 986 O O . ARG A 1 121 ? 11.063 -4.922 -29.609 1.00 89.19 121 ARG A O 1
ATOM 993 N N . GLY A 1 122 ? 12.960 -4.059 -28.768 1.00 86.88 122 GLY A N 1
ATOM 994 C CA . GLY A 1 122 ? 13.302 -5.203 -27.933 1.00 86.88 122 GLY A CA 1
ATOM 995 C C . GLY A 1 122 ? 14.077 -6.270 -28.710 1.00 86.88 122 GLY A C 1
ATOM 996 O O . GLY A 1 122 ? 14.348 -6.147 -29.904 1.00 86.88 122 GLY A O 1
ATOM 997 N N . ASN A 1 123 ? 14.439 -7.337 -28.010 1.00 85.38 123 ASN A N 1
ATOM 998 C CA . ASN A 1 123 ? 15.077 -8.535 -28.548 1.00 85.38 123 ASN A CA 1
ATOM 999 C C . ASN A 1 123 ? 14.662 -9.762 -27.707 1.00 85.38 123 ASN A C 1
ATOM 1001 O O . ASN A 1 123 ? 13.859 -9.649 -26.782 1.00 85.38 123 ASN A O 1
ATOM 1005 N N . GLY A 1 124 ? 15.207 -10.948 -27.998 1.00 78.69 124 GLY A N 1
ATOM 1006 C CA . GLY A 1 124 ? 14.865 -12.178 -27.263 1.00 78.69 124 GLY A CA 1
ATOM 1007 C C . GLY A 1 124 ? 15.156 -12.140 -25.753 1.00 78.69 124 GLY A C 1
ATOM 1008 O O . GLY A 1 124 ? 14.588 -12.934 -25.009 1.00 78.69 124 GLY A O 1
ATOM 1009 N N . SER A 1 125 ? 15.997 -11.208 -25.297 1.00 77.81 125 SER A N 1
ATOM 1010 C CA . SER A 1 125 ? 16.393 -11.046 -23.892 1.00 77.81 125 SER A CA 1
ATOM 1011 C C . SER A 1 125 ? 15.818 -9.788 -23.233 1.00 77.81 125 SER A C 1
ATOM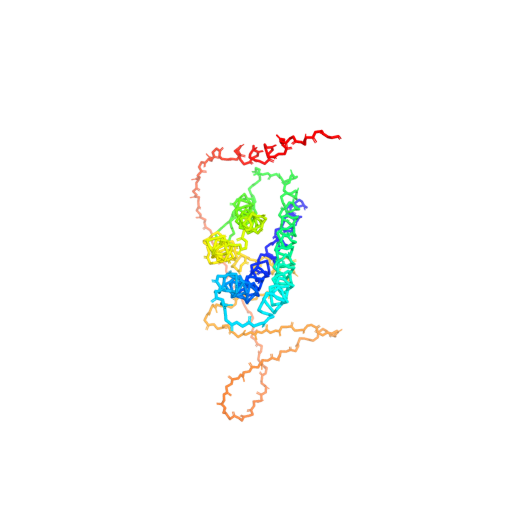 1013 O O . SER A 1 125 ? 15.873 -9.662 -22.010 1.00 77.81 125 SER A O 1
ATOM 1015 N N . GLN A 1 126 ? 15.290 -8.841 -24.014 1.00 79.94 126 GLN A N 1
ATOM 1016 C CA . GLN A 1 126 ? 14.749 -7.580 -23.523 1.00 79.94 126 GLN A CA 1
ATOM 1017 C C . GLN A 1 126 ? 13.404 -7.275 -24.194 1.00 79.94 126 GLN A C 1
ATOM 1019 O O . GLN A 1 126 ? 13.346 -7.150 -25.417 1.00 79.94 126 GLN A O 1
ATOM 1024 N N . PRO A 1 127 ? 12.323 -7.065 -23.428 1.00 87.12 127 PRO A N 1
ATOM 1025 C CA . PRO A 1 127 ? 11.082 -6.563 -23.999 1.00 87.12 127 PRO A CA 1
ATOM 1026 C C . PRO A 1 127 ? 11.272 -5.170 -24.619 1.00 87.12 127 PRO A C 1
ATOM 1028 O O . PRO A 1 127 ? 12.172 -4.410 -24.244 1.00 87.12 127 PRO A O 1
ATOM 1031 N N . SER A 1 128 ? 10.383 -4.834 -25.553 1.00 91.62 128 SER A N 1
ATOM 1032 C CA . SER A 1 128 ? 10.330 -3.508 -26.166 1.00 91.62 128 SER A CA 1
ATOM 1033 C C . SER A 1 128 ? 10.143 -2.412 -25.117 1.00 91.62 128 SER A C 1
ATOM 1035 O O . SER A 1 128 ? 9.503 -2.619 -24.078 1.00 91.62 128 SER A O 1
ATOM 1037 N N . LEU A 1 129 ? 10.660 -1.215 -25.403 1.00 91.19 129 LEU A N 1
ATOM 1038 C CA . LEU A 1 129 ? 10.526 -0.065 -24.509 1.00 91.19 129 LEU A CA 1
ATOM 1039 C C . LEU A 1 129 ? 9.057 0.256 -24.191 1.00 91.19 129 LEU A C 1
ATOM 1041 O O . LEU A 1 129 ? 8.715 0.535 -23.043 1.00 91.19 129 LEU A O 1
ATOM 1045 N N . ALA A 1 130 ? 8.175 0.141 -25.188 1.00 91.69 130 ALA A N 1
ATOM 1046 C CA . ALA A 1 130 ? 6.736 0.325 -25.008 1.00 91.69 130 ALA A CA 1
ATOM 1047 C C . ALA A 1 130 ? 6.150 -0.673 -23.993 1.00 91.69 130 ALA A C 1
ATOM 1049 O O . ALA A 1 130 ? 5.392 -0.287 -23.101 1.00 91.69 130 ALA A O 1
ATOM 1050 N N . ARG A 1 131 ? 6.550 -1.949 -24.074 1.00 90.75 131 ARG A N 1
ATOM 1051 C CA . ARG A 1 131 ? 6.102 -2.989 -23.140 1.00 90.75 131 ARG A CA 1
ATOM 1052 C C . ARG A 1 131 ? 6.647 -2.766 -21.730 1.00 90.75 131 ARG A C 1
ATOM 1054 O O . ARG A 1 131 ? 5.935 -3.014 -20.762 1.00 90.75 131 ARG A O 1
ATOM 1061 N N . LEU A 1 132 ? 7.877 -2.268 -21.595 1.00 91.75 132 LEU A N 1
ATOM 1062 C CA . LEU A 1 132 ? 8.456 -1.908 -20.296 1.00 91.75 132 LEU A CA 1
ATOM 1063 C C . LEU A 1 132 ? 7.686 -0.772 -19.617 1.00 91.75 132 LEU A C 1
ATOM 1065 O O . LEU A 1 132 ? 7.366 -0.885 -18.435 1.00 91.75 132 LEU A O 1
ATOM 1069 N N . LEU A 1 133 ? 7.343 0.285 -20.358 1.00 93.19 133 LEU A N 1
ATOM 1070 C CA . LEU A 1 133 ? 6.520 1.384 -19.843 1.00 93.19 133 LEU A CA 1
ATOM 1071 C C . LEU A 1 133 ? 5.126 0.898 -19.434 1.00 93.19 133 LEU A C 1
ATOM 1073 O O . LEU A 1 133 ? 4.656 1.225 -18.345 1.00 93.19 133 LEU A O 1
ATOM 1077 N N . GLN A 1 134 ? 4.491 0.066 -20.264 1.00 93.56 134 GLN A N 1
ATOM 1078 C CA . GLN A 1 134 ? 3.177 -0.502 -19.963 1.00 93.56 134 GLN A CA 1
ATOM 1079 C C . GLN A 1 134 ? 3.204 -1.382 -18.707 1.00 93.56 134 GLN A C 1
ATOM 1081 O O . GLN A 1 134 ? 2.336 -1.250 -17.844 1.00 93.56 134 GLN A O 1
ATOM 1086 N N . ASN A 1 135 ? 4.210 -2.248 -18.571 1.00 92.00 135 ASN A N 1
ATOM 1087 C CA . ASN A 1 135 ? 4.368 -3.075 -17.379 1.00 92.00 135 ASN A CA 1
ATOM 1088 C C . ASN A 1 135 ? 4.660 -2.216 -16.140 1.00 92.00 135 ASN A C 1
ATOM 1090 O O . ASN A 1 135 ? 4.089 -2.468 -15.083 1.00 92.00 135 ASN A O 1
ATOM 1094 N N . GLY A 1 136 ? 5.506 -1.188 -16.265 1.00 93.94 136 GLY A N 1
ATOM 1095 C CA . GLY A 1 136 ? 5.792 -0.242 -15.185 1.00 93.94 136 GLY A CA 1
ATOM 1096 C C . GLY A 1 136 ? 4.538 0.490 -14.704 1.00 93.94 136 GLY A C 1
ATOM 1097 O O . GLY A 1 136 ? 4.313 0.602 -13.499 1.00 93.94 136 GLY A O 1
ATOM 1098 N N . LEU A 1 137 ? 3.676 0.910 -15.635 1.00 94.44 137 LEU A N 1
ATOM 1099 C CA . LEU A 1 137 ? 2.376 1.500 -15.323 1.00 94.44 137 LEU A CA 1
ATOM 1100 C C . LEU A 1 137 ? 1.455 0.506 -14.609 1.00 94.44 137 LEU A C 1
ATOM 1102 O O . LEU A 1 137 ? 0.879 0.845 -13.578 1.00 94.44 137 LEU A O 1
ATOM 1106 N N . ALA A 1 138 ? 1.324 -0.718 -15.128 1.00 94.06 138 ALA A N 1
ATOM 1107 C CA . ALA A 1 138 ? 0.496 -1.754 -14.513 1.00 94.06 138 ALA A CA 1
ATOM 1108 C C . ALA A 1 138 ? 0.955 -2.067 -13.079 1.00 94.06 138 ALA A C 1
ATOM 1110 O O . ALA A 1 138 ? 0.130 -2.124 -12.166 1.00 94.06 138 ALA A O 1
ATOM 1111 N N . PHE A 1 139 ? 2.269 -2.177 -12.875 1.00 94.25 139 PHE A N 1
ATOM 1112 C CA . PHE A 1 139 ? 2.893 -2.368 -11.569 1.00 94.25 139 PHE A CA 1
ATOM 1113 C C . PHE A 1 139 ? 2.587 -1.199 -10.618 1.00 94.25 139 PHE A C 1
ATOM 1115 O O . PHE A 1 139 ? 2.078 -1.412 -9.522 1.00 94.25 139 PHE A O 1
ATOM 1122 N N . SER A 1 140 ? 2.798 0.052 -11.045 1.00 95.88 140 SER A N 1
ATOM 1123 C CA . SER A 1 140 ? 2.477 1.236 -10.228 1.00 95.88 140 SER A CA 1
ATOM 1124 C C . SER A 1 140 ? 0.984 1.324 -9.880 1.00 95.88 140 SER A C 1
ATOM 1126 O O . SER A 1 140 ? 0.613 1.685 -8.758 1.00 95.88 140 SER A O 1
ATOM 1128 N N . ASN A 1 141 ? 0.109 0.986 -10.830 1.00 95.31 141 ASN A N 1
ATOM 1129 C CA . ASN A 1 141 ? -1.340 1.016 -10.641 1.00 95.31 141 ASN A CA 1
ATOM 1130 C C . ASN A 1 141 ? -1.821 -0.059 -9.668 1.00 95.31 141 ASN A C 1
ATOM 1132 O O . ASN A 1 141 ? -2.731 0.210 -8.882 1.00 95.31 141 ASN A O 1
ATOM 1136 N N . PHE A 1 142 ? -1.205 -1.244 -9.685 1.00 95.94 142 PHE A N 1
ATOM 1137 C CA . PHE A 1 142 ? -1.486 -2.304 -8.721 1.00 95.94 142 PHE A CA 1
ATOM 1138 C C . PHE A 1 142 ? -1.332 -1.785 -7.283 1.00 95.94 142 PHE A C 1
ATOM 1140 O O . PHE A 1 142 ? -2.308 -1.758 -6.529 1.00 95.94 142 PHE A O 1
ATOM 1147 N N . PHE A 1 143 ? -0.153 -1.266 -6.931 1.00 96.44 143 PHE A N 1
ATOM 1148 C CA . PHE A 1 143 ? 0.121 -0.760 -5.581 1.00 96.44 143 PHE A CA 1
ATOM 1149 C C . PHE A 1 143 ? -0.713 0.472 -5.223 1.00 96.44 143 PHE A C 1
ATOM 1151 O O . PHE A 1 143 ? -1.223 0.581 -4.107 1.00 96.44 143 PHE A O 1
ATOM 1158 N N . SER A 1 144 ? -0.930 1.377 -6.181 1.00 96.12 144 SER A N 1
ATOM 1159 C CA . SER A 1 144 ? -1.771 2.562 -5.969 1.00 96.12 144 SER A CA 1
ATOM 1160 C C . SER A 1 144 ? -3.222 2.186 -5.653 1.00 96.12 144 SER A C 1
ATOM 1162 O O . SER A 1 144 ? -3.829 2.753 -4.744 1.00 96.12 144 SER A O 1
ATOM 1164 N N . LYS A 1 145 ? -3.779 1.193 -6.361 1.00 96.62 145 LYS A N 1
ATOM 1165 C CA . LYS A 1 145 ? -5.140 0.696 -6.121 1.00 96.62 145 LYS A CA 1
ATOM 1166 C C . LYS A 1 145 ? -5.266 0.045 -4.744 1.00 96.62 145 LYS A C 1
ATOM 1168 O O . LYS A 1 145 ? -6.255 0.282 -4.053 1.00 96.62 145 LYS A O 1
ATOM 1173 N N . ARG A 1 146 ? -4.274 -0.752 -4.336 1.00 97.00 146 ARG A N 1
ATOM 1174 C CA . ARG A 1 146 ? -4.262 -1.408 -3.018 1.00 97.00 146 ARG A CA 1
ATOM 1175 C C . ARG A 1 146 ? -4.133 -0.396 -1.880 1.00 97.00 146 ARG A C 1
ATOM 1177 O O . ARG A 1 146 ? -4.933 -0.444 -0.952 1.00 97.00 146 ARG A O 1
ATOM 1184 N N . ALA A 1 147 ? -3.230 0.577 -1.996 1.00 97.00 147 ALA A N 1
ATOM 1185 C CA . ALA A 1 147 ? -3.067 1.628 -0.988 1.00 97.00 147 ALA A CA 1
ATOM 1186 C C . ALA A 1 147 ? -4.324 2.497 -0.844 1.00 97.00 147 ALA A C 1
ATOM 1188 O O . ALA A 1 147 ? -4.714 2.847 0.272 1.00 97.00 147 ALA A O 1
ATOM 1189 N N . ARG A 1 148 ? -5.001 2.798 -1.962 1.00 97.25 148 ARG A N 1
ATOM 1190 C CA . ARG A 1 148 ? -6.299 3.485 -1.946 1.00 97.25 148 ARG A CA 1
ATOM 1191 C C . ARG A 1 148 ? -7.352 2.659 -1.207 1.00 97.25 148 ARG A C 1
ATOM 1193 O O . ARG A 1 148 ? -7.977 3.182 -0.296 1.00 97.25 148 ARG A O 1
ATOM 1200 N N . ASN A 1 149 ? -7.483 1.371 -1.531 1.00 97.75 149 ASN A N 1
ATOM 1201 C CA . ASN A 1 149 ? -8.418 0.476 -0.846 1.00 97.75 149 ASN A CA 1
ATOM 1202 C C . ASN A 1 149 ? -8.175 0.435 0.673 1.00 97.75 149 ASN A C 1
ATOM 1204 O O . ASN A 1 149 ? -9.124 0.555 1.441 1.00 97.75 149 ASN A O 1
ATOM 1208 N N . ILE A 1 150 ? -6.918 0.320 1.109 1.00 98.12 150 ILE A N 1
ATOM 1209 C CA . ILE A 1 150 ? -6.556 0.371 2.533 1.00 98.12 150 ILE A CA 1
ATOM 1210 C C . ILE A 1 150 ? -6.979 1.711 3.151 1.00 98.12 150 ILE A C 1
ATOM 1212 O O . ILE A 1 150 ? -7.664 1.742 4.171 1.00 98.12 150 ILE A O 1
ATOM 1216 N N . SER A 1 151 ? -6.621 2.822 2.505 1.00 97.56 151 SER A N 1
ATOM 1217 C CA . SER A 1 151 ? -6.928 4.171 2.993 1.00 97.56 151 SER A CA 1
ATOM 1218 C C . SER A 1 151 ? -8.433 4.423 3.111 1.00 97.56 151 SER A C 1
ATOM 1220 O O . SER A 1 151 ? -8.880 5.042 4.073 1.00 97.56 151 SER A O 1
ATOM 1222 N N . ASP A 1 152 ? -9.223 3.944 2.152 1.00 97.81 152 ASP A N 1
ATOM 1223 C CA . ASP A 1 152 ? -10.677 4.110 2.142 1.00 97.81 152 ASP A CA 1
ATOM 1224 C C . ASP A 1 152 ? -11.346 3.266 3.241 1.00 97.81 152 ASP A C 1
ATOM 1226 O O . ASP A 1 152 ? -12.235 3.754 3.944 1.00 97.81 152 ASP A O 1
ATOM 1230 N N . ASN A 1 153 ? -10.885 2.028 3.457 1.00 97.88 153 ASN A N 1
ATOM 1231 C CA . ASN A 1 153 ? -11.359 1.193 4.569 1.00 97.88 153 ASN A CA 1
ATOM 1232 C C . ASN A 1 153 ? -10.957 1.772 5.933 1.00 97.88 153 ASN A C 1
ATOM 1234 O O . ASN A 1 153 ? -11.742 1.708 6.874 1.00 97.88 153 ASN A O 1
ATOM 1238 N N . PHE A 1 154 ? -9.774 2.381 6.040 1.00 97.69 154 PHE A N 1
ATOM 1239 C CA . PHE A 1 154 ? -9.336 3.048 7.265 1.00 97.69 154 PHE A CA 1
ATOM 1240 C C . PHE A 1 154 ? -10.179 4.295 7.573 1.00 97.69 154 PHE A C 1
ATOM 1242 O O . PHE A 1 154 ? -10.632 4.474 8.698 1.00 97.69 154 PHE A O 1
ATOM 1249 N N . LYS A 1 155 ? -10.461 5.140 6.571 1.00 97.00 155 LYS A N 1
ATOM 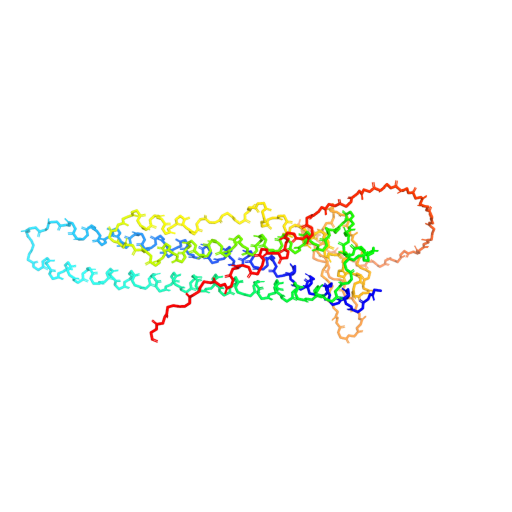1250 C CA . LYS A 1 155 ? -11.294 6.350 6.738 1.00 97.00 155 LYS A CA 1
ATOM 1251 C C . LYS A 1 155 ? -12.752 6.043 7.072 1.00 97.00 155 LYS A C 1
ATOM 1253 O O . LYS A 1 155 ? -13.394 6.821 7.765 1.00 97.00 155 LYS A O 1
ATOM 1258 N N . SER A 1 156 ? -13.282 4.947 6.535 1.00 95.75 156 SER A N 1
ATOM 1259 C CA . SER A 1 156 ? -14.666 4.512 6.755 1.00 95.75 156 SER A CA 1
ATOM 1260 C C . SER A 1 156 ? -14.820 3.552 7.942 1.00 95.75 156 SER A C 1
ATOM 1262 O O . SER A 1 156 ? -15.877 2.938 8.102 1.00 95.75 156 SER A O 1
ATOM 1264 N N . LEU A 1 157 ? -13.774 3.406 8.764 1.00 96.62 157 LEU A N 1
ATOM 1265 C CA . LEU A 1 157 ? -13.742 2.468 9.876 1.00 96.62 157 LEU A CA 1
ATOM 1266 C C . LEU A 1 157 ? -14.788 2.820 10.940 1.00 96.62 157 LEU A C 1
ATOM 1268 O O . LEU A 1 157 ? -14.775 3.902 11.521 1.00 96.62 157 LEU A O 1
ATOM 1272 N N . ASN A 1 158 ? -15.649 1.852 11.248 1.00 96.06 158 ASN A N 1
ATOM 1273 C CA . ASN A 1 158 ? -16.559 1.891 12.383 1.00 96.06 158 ASN A CA 1
ATOM 1274 C C . ASN A 1 158 ? -16.117 0.877 13.451 1.00 96.06 158 ASN A C 1
ATOM 1276 O O . ASN A 1 158 ? -16.242 -0.332 13.259 1.00 96.06 158 ASN A O 1
ATOM 1280 N N . LEU A 1 159 ? -15.625 1.368 14.589 1.00 94.56 159 LEU A N 1
ATOM 1281 C CA . LEU A 1 159 ? -15.089 0.542 15.680 1.00 94.56 159 LEU A CA 1
ATOM 1282 C C . LEU A 1 159 ? -16.167 -0.282 16.410 1.00 94.56 159 LEU A C 1
ATOM 1284 O O . LEU A 1 159 ? -15.876 -1.348 16.964 1.00 94.56 159 LEU A O 1
ATOM 1288 N N . ASP A 1 160 ? -17.424 0.168 16.375 1.00 92.44 160 ASP A N 1
ATOM 1289 C CA . ASP A 1 160 ? -18.543 -0.557 16.981 1.00 92.44 160 ASP A CA 1
ATOM 1290 C C . ASP A 1 160 ? -18.995 -1.748 16.117 1.00 92.44 160 ASP A C 1
ATOM 1292 O O . ASP A 1 160 ? -19.587 -2.703 16.631 1.00 92.44 160 ASP A O 1
ATOM 1296 N N . GLU A 1 161 ? -18.673 -1.742 14.818 1.00 95.12 161 GLU A N 1
ATOM 1297 C CA . GLU A 1 161 ? -19.059 -2.788 13.875 1.00 95.12 161 GLU A CA 1
ATOM 1298 C C . GLU A 1 161 ? -17.905 -3.762 13.586 1.00 95.12 161 GLU A C 1
ATOM 1300 O O . GLU A 1 161 ? -16.944 -3.456 12.882 1.00 95.12 161 GLU A O 1
ATOM 1305 N N . GLU A 1 162 ? -18.051 -5.012 14.030 1.00 93.69 162 GLU A N 1
ATOM 1306 C CA . GLU A 1 162 ? -17.067 -6.078 13.786 1.00 93.69 162 GLU A CA 1
ATOM 1307 C C . GLU A 1 162 ? -16.762 -6.286 12.291 1.00 93.69 162 GLU A C 1
ATOM 1309 O O . GLU A 1 162 ? -15.612 -6.494 11.900 1.00 93.69 162 GLU A O 1
ATOM 1314 N N . LYS A 1 163 ? -17.782 -6.177 11.431 1.00 95.81 163 LYS A N 1
ATOM 1315 C CA . LYS A 1 163 ? -17.612 -6.285 9.976 1.00 95.81 163 LYS A CA 1
ATOM 1316 C C . LYS A 1 163 ? -16.722 -5.179 9.417 1.00 95.81 163 LYS A C 1
ATOM 1318 O O . LYS A 1 163 ? -16.021 -5.419 8.439 1.00 95.81 163 LYS A O 1
ATOM 1323 N N . SER A 1 164 ? -16.740 -3.979 9.998 1.00 96.62 164 SER A N 1
ATOM 1324 C CA . SER A 1 164 ? -15.874 -2.887 9.551 1.00 96.62 164 SER A CA 1
ATOM 1325 C C . SER A 1 164 ? -14.404 -3.191 9.828 1.00 96.62 164 SER A C 1
ATOM 1327 O O . SER A 1 164 ? -13.565 -2.966 8.961 1.00 96.62 164 SER A O 1
ATOM 1329 N N . ILE A 1 165 ? -14.101 -3.766 10.992 1.00 95.94 165 ILE A N 1
ATOM 1330 C CA . ILE A 1 165 ? -12.736 -4.152 11.371 1.00 95.94 165 ILE A CA 1
ATOM 1331 C C . ILE A 1 165 ? -12.238 -5.287 10.472 1.00 95.94 165 ILE A C 1
ATOM 1333 O O . ILE A 1 165 ? -11.143 -5.205 9.923 1.00 95.94 165 ILE A O 1
ATOM 1337 N N . LYS A 1 166 ? -13.074 -6.304 10.227 1.00 96.25 166 LYS A N 1
ATOM 1338 C CA . LYS A 1 166 ? -12.745 -7.407 9.308 1.00 96.25 166 LYS A CA 1
ATOM 1339 C C . LYS A 1 166 ? -12.494 -6.928 7.875 1.00 96.25 166 LYS A C 1
ATOM 1341 O O . LYS A 1 166 ? -11.593 -7.434 7.212 1.00 96.25 166 LYS A O 1
ATOM 1346 N N . ARG A 1 167 ? -13.258 -5.938 7.392 1.00 97.38 167 ARG A N 1
ATOM 1347 C CA . ARG A 1 167 ? -13.018 -5.302 6.083 1.00 97.38 167 ARG A CA 1
ATOM 1348 C C . ARG A 1 167 ? -11.673 -4.581 6.039 1.00 97.38 167 ARG A C 1
ATOM 1350 O O . ARG A 1 167 ? -10.949 -4.732 5.058 1.00 97.38 167 ARG A O 1
ATOM 1357 N N . LEU A 1 168 ? -11.323 -3.853 7.102 1.00 97.25 168 LEU A N 1
ATOM 1358 C CA . LEU A 1 168 ? -10.007 -3.230 7.219 1.00 97.25 168 LEU A CA 1
ATOM 1359 C C . LEU A 1 168 ? -8.902 -4.290 7.180 1.00 97.25 168 LEU A C 1
ATOM 1361 O O . LEU A 1 168 ? -8.002 -4.168 6.358 1.00 97.25 168 LEU A O 1
ATOM 1365 N N . GLN A 1 169 ? -9.007 -5.363 7.967 1.00 96.69 169 GLN A N 1
ATOM 1366 C CA . GLN A 1 169 ? -8.035 -6.464 7.954 1.00 96.69 169 GLN A CA 1
ATOM 1367 C C . GLN A 1 169 ? -7.853 -7.068 6.558 1.00 96.69 169 GLN A C 1
ATOM 1369 O O . GLN A 1 169 ? -6.731 -7.157 6.068 1.00 96.69 169 GLN A O 1
ATOM 1374 N N . ALA A 1 170 ? -8.954 -7.400 5.881 1.00 96.69 170 ALA A N 1
ATOM 1375 C CA . ALA A 1 170 ? -8.918 -7.952 4.527 1.00 96.69 170 ALA A CA 1
ATOM 1376 C C . ALA A 1 170 ? -8.302 -6.986 3.499 1.00 96.69 170 ALA A C 1
ATOM 1378 O O . ALA A 1 170 ? -7.791 -7.418 2.472 1.00 96.69 170 ALA A O 1
ATOM 1379 N N . SER A 1 171 ? -8.327 -5.672 3.749 1.00 97.25 171 SER A N 1
ATOM 1380 C CA . SER A 1 171 ? -7.698 -4.700 2.848 1.00 97.25 171 SER A CA 1
ATOM 1381 C C . SER A 1 171 ? -6.164 -4.753 2.863 1.00 97.25 171 SER A C 1
ATOM 1383 O O . SER A 1 171 ? -5.557 -4.390 1.855 1.00 97.25 171 SER A O 1
ATOM 1385 N N . PHE A 1 172 ? -5.562 -5.231 3.961 1.00 96.50 172 PHE A N 1
ATOM 1386 C CA . PHE A 1 172 ? -4.117 -5.452 4.103 1.00 96.50 172 PHE A CA 1
ATOM 1387 C C . PHE A 1 172 ? -3.671 -6.840 3.613 1.00 96.50 172 PHE A C 1
ATOM 1389 O O . PHE A 1 172 ? -2.474 -7.074 3.466 1.00 96.50 172 PHE A O 1
ATOM 1396 N N . ASP A 1 173 ? -4.607 -7.740 3.302 1.00 94.81 173 ASP A N 1
ATOM 1397 C CA . ASP A 1 173 ? -4.312 -9.033 2.682 1.00 94.81 173 ASP A CA 1
ATOM 1398 C C . ASP A 1 173 ? -4.058 -8.851 1.176 1.00 94.81 173 ASP A C 1
ATOM 1400 O O . ASP A 1 173 ? -4.941 -8.989 0.322 1.00 94.81 173 ASP A O 1
ATOM 1404 N N . VAL A 1 174 ? -2.847 -8.397 0.853 1.00 93.62 174 VAL A N 1
ATOM 1405 C CA . VAL A 1 174 ? -2.424 -8.095 -0.515 1.00 93.62 174 VAL A CA 1
ATOM 1406 C C . VAL A 1 174 ? -1.490 -9.185 -1.017 1.00 93.62 174 VAL A C 1
ATOM 1408 O O . VAL A 1 174 ? -0.395 -9.368 -0.494 1.00 93.62 174 VAL A O 1
ATOM 1411 N N . ASP A 1 175 ? -1.901 -9.843 -2.098 1.00 91.69 175 ASP A N 1
ATOM 1412 C CA . ASP A 1 175 ? -1.080 -10.815 -2.815 1.00 91.69 175 ASP A CA 1
ATOM 1413 C C . ASP A 1 175 ? 0.073 -10.121 -3.561 1.00 91.69 175 ASP A C 1
ATOM 1415 O O . ASP A 1 175 ? -0.133 -9.460 -4.582 1.00 91.69 175 ASP A O 1
ATOM 1419 N N . LEU A 1 176 ? 1.292 -10.250 -3.034 1.00 89.25 176 LEU A N 1
ATOM 1420 C CA . LEU A 1 176 ? 2.510 -9.722 -3.657 1.00 89.25 176 LEU A CA 1
ATOM 1421 C C . LEU A 1 176 ? 3.102 -10.667 -4.717 1.00 89.25 176 LEU A C 1
ATOM 1423 O O . LEU A 1 176 ? 3.993 -10.247 -5.456 1.00 89.25 176 LEU A O 1
ATOM 1427 N N . ASP A 1 177 ? 2.590 -11.894 -4.833 1.00 84.38 177 ASP A N 1
ATOM 1428 C CA . ASP A 1 177 ? 2.992 -12.871 -5.850 1.00 84.38 177 ASP A CA 1
ATOM 1429 C C . ASP A 1 177 ? 2.153 -12.751 -7.138 1.00 84.38 177 ASP A C 1
ATOM 1431 O O . ASP A 1 177 ? 2.341 -13.512 -8.096 1.00 84.38 177 ASP A O 1
ATOM 1435 N N . ASP A 1 178 ? 1.267 -11.749 -7.205 1.00 86.31 178 ASP A N 1
ATOM 1436 C CA . ASP A 1 178 ? 0.459 -11.438 -8.380 1.00 86.31 178 ASP A CA 1
ATOM 1437 C C . ASP A 1 178 ? 1.331 -11.382 -9.648 1.00 86.31 178 ASP A C 1
ATOM 1439 O O . ASP A 1 178 ? 2.454 -10.859 -9.667 1.00 86.31 178 ASP A O 1
ATOM 1443 N N . LYS A 1 179 ? 0.798 -11.920 -10.750 1.00 82.25 179 LYS A N 1
ATOM 1444 C CA . LYS A 1 179 ? 1.486 -11.991 -12.047 1.00 82.25 179 LYS A CA 1
ATOM 1445 C C . LYS A 1 179 ? 2.025 -10.634 -12.501 1.00 82.25 179 LYS A C 1
ATOM 1447 O O . LYS A 1 179 ? 3.065 -10.584 -13.154 1.00 82.25 179 LYS A O 1
ATOM 1452 N N . VAL A 1 180 ? 1.347 -9.534 -12.180 1.00 79.25 180 VAL A N 1
ATOM 1453 C CA . VAL A 1 180 ? 1.786 -8.171 -12.514 1.00 79.25 180 VAL A CA 1
ATOM 1454 C C . VAL A 1 180 ? 3.065 -7.797 -11.758 1.00 79.25 180 VAL A C 1
ATOM 1456 O O . VAL A 1 180 ? 3.959 -7.181 -12.338 1.00 79.25 180 VAL A O 1
ATOM 1459 N N . VAL A 1 181 ? 3.185 -8.206 -10.494 1.00 79.81 181 VAL A N 1
ATOM 1460 C CA . VAL A 1 181 ? 4.353 -7.939 -9.645 1.00 79.81 181 VAL A CA 1
ATOM 1461 C C . VAL A 1 181 ? 5.520 -8.835 -10.056 1.00 79.81 181 VAL A C 1
ATOM 1463 O O . VAL A 1 181 ? 6.614 -8.350 -10.358 1.00 79.81 181 VAL A O 1
ATOM 1466 N N . THR A 1 182 ? 5.271 -10.141 -10.153 1.00 82.62 182 THR A N 1
ATOM 1467 C CA . THR A 1 182 ? 6.306 -11.144 -10.438 1.00 82.62 182 THR A CA 1
ATOM 1468 C C . THR A 1 182 ? 6.859 -11.032 -11.854 1.00 82.62 182 THR A C 1
ATOM 1470 O O . THR A 1 182 ? 8.068 -11.163 -12.041 1.00 82.62 182 THR A O 1
ATOM 1473 N N . SER A 1 183 ? 6.026 -10.719 -12.853 1.00 81.50 183 SER A N 1
ATOM 1474 C CA . SER A 1 183 ? 6.481 -10.594 -14.246 1.00 81.50 183 SER A CA 1
ATOM 1475 C C . SER A 1 183 ? 7.483 -9.460 -14.437 1.00 81.50 183 SER A C 1
ATOM 1477 O O . SER A 1 183 ? 8.516 -9.661 -15.076 1.00 81.50 183 SER A O 1
ATOM 1479 N N . LEU A 1 184 ? 7.229 -8.279 -13.868 1.00 81.44 184 LEU A N 1
ATOM 1480 C CA . LEU A 1 184 ? 8.140 -7.151 -14.027 1.00 81.44 184 LEU A CA 1
ATOM 1481 C C . LEU A 1 184 ? 9.414 -7.339 -13.197 1.00 81.44 184 LEU A C 1
ATOM 1483 O O . LEU A 1 184 ? 10.504 -7.097 -13.710 1.00 81.44 184 LEU A O 1
ATOM 1487 N N . VAL A 1 185 ? 9.306 -7.838 -11.962 1.00 81.00 185 VAL A N 1
ATOM 1488 C CA . VAL A 1 185 ? 10.479 -8.127 -11.121 1.00 81.00 185 VAL A CA 1
ATOM 1489 C C . VAL A 1 185 ? 11.362 -9.206 -11.760 1.00 81.00 185 VAL A C 1
ATOM 1491 O O . VAL A 1 185 ? 12.574 -9.013 -11.862 1.00 81.00 185 VAL A O 1
ATOM 1494 N N . ALA A 1 186 ? 10.791 -10.289 -12.293 1.00 79.94 186 ALA A N 1
ATOM 1495 C CA . ALA A 1 186 ? 11.553 -11.328 -12.991 1.00 79.94 186 ALA A CA 1
ATOM 1496 C C . ALA A 1 186 ? 12.295 -10.780 -14.222 1.00 79.94 186 ALA A C 1
ATOM 1498 O O . ALA A 1 186 ? 13.483 -11.060 -14.405 1.00 79.94 186 ALA A O 1
ATOM 1499 N N . LEU A 1 187 ? 11.637 -9.916 -15.007 1.00 74.50 187 LEU A N 1
ATOM 1500 C CA . LEU A 1 187 ? 12.267 -9.237 -16.142 1.00 74.50 187 LEU A CA 1
ATO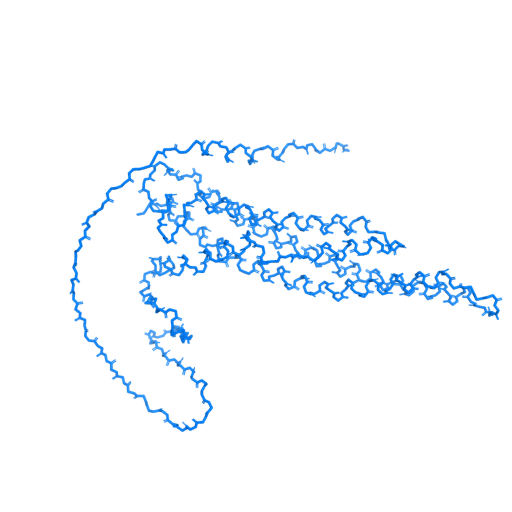M 1501 C C . LEU A 1 187 ? 13.478 -8.404 -15.706 1.00 74.50 187 LEU A C 1
ATOM 1503 O O . LEU A 1 187 ? 14.478 -8.373 -16.424 1.00 74.50 187 LEU A O 1
ATOM 1507 N N . THR A 1 188 ? 13.441 -7.771 -14.528 1.00 70.81 188 THR A N 1
ATOM 1508 C CA . THR A 1 188 ? 14.598 -7.020 -14.012 1.00 70.81 188 THR A CA 1
ATOM 1509 C C . THR A 1 188 ? 15.778 -7.918 -13.641 1.00 70.81 188 THR A C 1
ATOM 1511 O O . THR A 1 188 ? 16.919 -7.557 -13.919 1.00 70.81 188 THR A O 1
ATOM 1514 N N . HIS A 1 189 ? 15.535 -9.107 -13.089 1.00 65.62 189 HIS A N 1
ATOM 1515 C CA . HIS A 1 189 ? 16.607 -10.031 -12.715 1.00 65.62 189 HIS A CA 1
ATOM 1516 C C . HIS A 1 189 ? 17.278 -10.702 -13.922 1.00 65.62 189 HIS A C 1
ATOM 1518 O O . HIS A 1 189 ? 18.490 -10.906 -13.898 1.00 65.62 189 HIS A O 1
ATOM 1524 N N . GLU A 1 190 ? 16.534 -11.022 -14.983 1.00 58.12 190 GLU A N 1
ATOM 1525 C CA . GLU A 1 190 ? 17.091 -11.732 -16.146 1.00 58.12 190 GLU A CA 1
ATOM 1526 C C . GLU A 1 190 ? 17.726 -10.796 -17.187 1.00 58.12 190 GLU A C 1
ATOM 1528 O O . GLU A 1 190 ? 18.747 -11.144 -17.780 1.00 58.12 190 GLU A O 1
ATOM 1533 N N . SER A 1 191 ? 17.187 -9.585 -17.379 1.00 54.75 191 SER A N 1
ATOM 1534 C CA . SER A 1 191 ? 17.669 -8.672 -18.428 1.00 54.75 191 SER A CA 1
ATOM 1535 C C . SER A 1 191 ? 18.775 -7.712 -17.959 1.00 54.75 191 SER A C 1
ATOM 1537 O O . SER A 1 191 ? 19.731 -7.470 -18.696 1.00 54.75 191 SER A O 1
ATOM 1539 N N . LEU A 1 192 ? 18.737 -7.193 -16.722 1.00 54.19 192 LEU A N 1
ATOM 1540 C CA . LEU A 1 192 ? 19.659 -6.121 -16.301 1.00 54.19 192 LEU A CA 1
ATOM 1541 C C . LEU A 1 192 ? 21.088 -6.578 -16.018 1.00 54.19 192 LEU A C 1
ATOM 1543 O O . LEU A 1 192 ? 22.001 -5.761 -16.145 1.00 54.19 192 LEU A O 1
ATOM 1547 N N . PHE A 1 193 ? 21.317 -7.853 -15.691 1.00 54.91 193 PHE A N 1
ATOM 1548 C CA . PHE A 1 193 ? 22.680 -8.366 -15.511 1.00 54.91 193 PHE A CA 1
ATOM 1549 C C . PHE A 1 193 ? 23.497 -8.303 -16.813 1.00 54.91 193 PHE A C 1
ATOM 1551 O O . PHE A 1 193 ? 24.691 -8.009 -16.765 1.00 54.91 193 PHE A O 1
ATOM 1558 N N . GLY A 1 194 ? 22.858 -8.470 -17.978 1.00 55.31 194 GLY A N 1
ATOM 1559 C CA . GLY A 1 194 ? 23.513 -8.274 -19.277 1.00 55.31 194 GLY A CA 1
ATOM 1560 C C . GLY A 1 194 ? 23.805 -6.800 -19.597 1.00 55.31 194 GLY A C 1
ATOM 1561 O O . GLY A 1 194 ? 24.841 -6.483 -20.182 1.00 55.31 194 GLY A O 1
ATOM 1562 N N . TYR A 1 195 ? 22.925 -5.882 -19.177 1.00 53.91 195 TYR A N 1
ATOM 1563 C CA . TYR A 1 195 ? 23.055 -4.445 -19.460 1.00 53.91 195 TYR A CA 1
ATOM 1564 C C . TYR A 1 195 ? 24.014 -3.714 -18.522 1.00 53.91 195 TYR A C 1
ATOM 1566 O O . TYR A 1 195 ? 24.751 -2.840 -18.977 1.00 53.91 195 TYR A O 1
ATOM 1574 N N . ALA A 1 196 ? 24.051 -4.075 -17.237 1.00 50.38 196 ALA A N 1
ATOM 1575 C CA . ALA A 1 196 ? 25.005 -3.503 -16.291 1.00 50.38 196 ALA A CA 1
ATOM 1576 C C . ALA A 1 196 ? 26.449 -3.759 -16.753 1.00 50.38 196 ALA A C 1
ATOM 1578 O O . ALA A 1 196 ? 27.236 -2.819 -16.781 1.00 50.38 196 ALA A O 1
ATOM 1579 N N . ALA A 1 197 ? 26.743 -4.974 -17.230 1.00 49.81 197 ALA A N 1
ATOM 1580 C CA . ALA A 1 197 ? 28.042 -5.344 -17.797 1.00 49.81 197 ALA A CA 1
ATOM 1581 C C . ALA A 1 197 ? 28.391 -4.568 -19.086 1.00 49.81 197 ALA A C 1
ATOM 1583 O O . ALA A 1 197 ? 29.539 -4.176 -19.287 1.00 49.81 197 ALA A O 1
ATOM 1584 N N . ARG A 1 198 ? 27.404 -4.287 -19.957 1.00 49.69 198 ARG A N 1
ATOM 1585 C CA . ARG A 1 198 ? 27.619 -3.490 -21.185 1.00 49.69 198 ARG A CA 1
ATOM 1586 C C . ARG A 1 198 ? 27.864 -2.003 -20.912 1.00 49.69 198 ARG A C 1
ATOM 1588 O O . ARG A 1 198 ? 28.620 -1.386 -21.654 1.00 49.69 198 ARG A O 1
ATOM 1595 N N . ILE A 1 199 ? 27.236 -1.424 -19.886 1.00 50.19 199 ILE A N 1
ATOM 1596 C CA . ILE A 1 199 ? 27.361 0.010 -19.567 1.00 50.19 199 ILE A CA 1
ATOM 1597 C C . ILE A 1 199 ? 28.604 0.298 -18.708 1.00 50.19 199 ILE A C 1
ATOM 1599 O O . ILE A 1 199 ? 29.195 1.365 -18.854 1.00 50.19 199 ILE A O 1
ATOM 1603 N N . SER A 1 200 ? 29.029 -0.626 -17.835 1.00 48.47 200 SER A N 1
ATOM 1604 C CA . SER A 1 200 ? 30.221 -0.435 -16.990 1.00 48.47 200 SER A CA 1
ATOM 1605 C C . SER A 1 200 ? 31.546 -0.784 -17.677 1.00 48.47 200 SER A C 1
ATOM 1607 O O . SER A 1 200 ? 32.603 -0.489 -17.126 1.00 48.47 200 SER A O 1
ATOM 1609 N N . GLY A 1 201 ? 31.517 -1.411 -18.860 1.00 37.94 201 GLY A N 1
ATOM 1610 C CA . GLY A 1 201 ? 32.723 -1.917 -19.525 1.00 37.94 201 GLY A CA 1
ATOM 1611 C C . GLY A 1 201 ? 33.386 -3.088 -18.788 1.00 37.94 201 GLY A C 1
ATOM 1612 O O . GLY A 1 201 ? 34.477 -3.514 -19.165 1.00 37.94 201 GLY A O 1
ATOM 1613 N N . GLU A 1 202 ? 32.745 -3.627 -17.747 1.00 40.56 202 GLU A N 1
ATOM 1614 C CA . GLU A 1 202 ? 33.241 -4.781 -17.005 1.00 40.56 202 GLU A CA 1
ATOM 1615 C C . GLU A 1 202 ? 32.722 -6.075 -17.634 1.00 40.56 202 GLU A C 1
ATOM 1617 O O . GLU A 1 202 ? 31.519 -6.336 -17.711 1.00 40.56 202 GLU A O 1
ATOM 1622 N N . VAL A 1 203 ? 33.657 -6.925 -18.062 1.00 32.09 203 VAL A N 1
ATOM 1623 C CA . VAL A 1 203 ? 33.374 -8.278 -18.548 1.00 32.09 203 VAL A CA 1
ATOM 1624 C C . VAL A 1 203 ? 32.979 -9.158 -17.360 1.00 32.09 203 VAL A C 1
ATOM 1626 O O . VAL A 1 203 ? 33.795 -9.886 -16.797 1.00 32.09 203 VAL A O 1
ATOM 1629 N N . LEU A 1 204 ? 31.710 -9.108 -16.964 1.00 36.28 204 LEU A N 1
ATOM 1630 C CA . LEU A 1 204 ? 31.140 -10.080 -16.037 1.00 36.28 204 LEU A CA 1
ATOM 1631 C C . LEU A 1 204 ? 30.756 -11.337 -16.823 1.00 36.28 204 LEU A C 1
ATOM 1633 O O . LEU A 1 204 ? 29.763 -11.366 -17.550 1.00 36.28 204 LEU A O 1
ATOM 1637 N N . ARG A 1 205 ? 31.569 -12.394 -16.694 1.00 33.28 205 ARG A N 1
ATOM 1638 C CA . ARG A 1 205 ? 31.214 -13.730 -17.192 1.00 33.28 205 ARG A CA 1
ATOM 1639 C C . ARG A 1 205 ? 29.989 -14.227 -16.427 1.00 33.28 205 ARG A C 1
ATOM 1641 O O . ARG A 1 205 ? 30.087 -14.585 -15.256 1.00 33.28 205 ARG A O 1
ATOM 1648 N N . VAL A 1 206 ? 28.849 -14.276 -17.109 1.00 34.84 206 VAL A N 1
ATOM 1649 C CA . VAL A 1 206 ? 27.640 -14.948 -16.626 1.00 34.84 206 VAL A CA 1
ATOM 1650 C C . VAL A 1 206 ? 27.941 -16.446 -16.541 1.00 34.84 206 VAL A C 1
ATOM 1652 O O . VAL A 1 206 ? 28.178 -17.093 -17.561 1.00 34.84 206 VAL A O 1
ATOM 1655 N N . LEU A 1 207 ? 27.984 -17.000 -15.327 1.00 30.50 207 LEU A N 1
ATOM 1656 C CA . LEU A 1 207 ? 28.079 -18.445 -15.125 1.00 30.50 207 LEU A CA 1
ATOM 1657 C C . LEU A 1 207 ? 26.677 -19.080 -15.188 1.00 30.50 207 LEU A C 1
ATOM 1659 O O . LEU A 1 207 ? 25.720 -18.494 -14.680 1.00 30.50 207 LEU A O 1
ATOM 1663 N N . PRO A 1 208 ? 26.535 -20.276 -15.786 1.00 30.25 208 PRO A N 1
ATOM 1664 C CA . PRO A 1 208 ? 25.255 -20.971 -15.880 1.00 30.25 208 PRO A CA 1
ATOM 1665 C C . PRO A 1 208 ? 24.680 -21.336 -14.500 1.00 30.25 208 PRO A C 1
ATOM 1667 O O . PRO A 1 208 ? 25.418 -21.639 -13.558 1.00 30.25 208 PRO A O 1
ATOM 1670 N N . ARG A 1 209 ? 23.336 -21.351 -14.418 1.00 35.56 209 ARG A N 1
ATOM 1671 C CA . ARG A 1 209 ? 22.492 -21.531 -13.211 1.00 35.56 209 ARG A CA 1
ATOM 1672 C C . ARG A 1 209 ? 22.869 -22.710 -12.294 1.00 35.56 209 ARG A C 1
ATOM 1674 O O . ARG A 1 209 ? 22.474 -22.705 -11.136 1.00 35.56 209 ARG A O 1
ATOM 1681 N N . SER A 1 210 ? 23.640 -23.696 -12.753 1.00 34.38 210 SER A N 1
ATOM 1682 C CA . SER A 1 210 ? 23.997 -24.892 -11.975 1.00 34.38 210 SER A CA 1
ATOM 1683 C C . SER A 1 210 ? 25.168 -24.720 -10.994 1.00 34.38 210 SER A C 1
ATOM 1685 O O . SER A 1 210 ? 25.487 -25.668 -10.278 1.00 34.38 210 SER A O 1
ATOM 1687 N N . LYS A 1 211 ? 25.823 -23.548 -10.926 1.00 34.78 211 LYS A N 1
ATOM 1688 C CA . LYS A 1 211 ? 26.963 -23.305 -10.013 1.00 34.78 211 LYS A CA 1
ATOM 1689 C C . LYS A 1 211 ? 27.003 -21.882 -9.437 1.00 34.78 211 LYS A C 1
ATOM 1691 O O . LYS A 1 211 ? 28.029 -21.208 -9.517 1.00 34.78 211 LYS A O 1
ATOM 1696 N N . LEU A 1 212 ? 25.910 -21.415 -8.834 1.00 31.19 212 LEU A N 1
ATOM 1697 C CA . LEU A 1 212 ? 25.906 -20.163 -8.066 1.00 31.19 212 LEU A CA 1
ATOM 1698 C C . LEU A 1 212 ? 26.743 -20.319 -6.779 1.00 31.19 212 LEU A C 1
ATOM 1700 O O . LEU A 1 212 ? 26.239 -20.688 -5.724 1.00 31.19 212 LEU A O 1
ATOM 1704 N N . LYS A 1 213 ? 28.048 -20.040 -6.873 1.00 33.56 213 LYS A N 1
ATOM 1705 C CA . LYS A 1 213 ? 28.854 -19.575 -5.736 1.00 33.56 213 LYS A CA 1
ATOM 1706 C C . LYS A 1 213 ? 28.783 -18.052 -5.733 1.00 33.56 213 LYS A C 1
ATOM 1708 O O . LYS A 1 213 ? 29.112 -17.428 -6.740 1.00 33.56 213 LYS A O 1
ATOM 1713 N N . ILE A 1 214 ? 28.348 -17.464 -4.621 1.00 31.12 214 ILE A N 1
ATOM 1714 C CA . ILE A 1 214 ? 28.375 -16.012 -4.426 1.00 31.12 214 ILE A CA 1
ATOM 1715 C C . ILE A 1 214 ? 29.850 -15.595 -4.390 1.00 31.12 214 ILE A C 1
ATOM 1717 O O . ILE A 1 214 ? 30.562 -15.901 -3.438 1.00 31.12 214 ILE A O 1
ATOM 1721 N N . LEU A 1 215 ? 30.316 -14.950 -5.457 1.00 31.78 215 LEU A N 1
ATOM 1722 C CA . LEU A 1 215 ? 31.611 -14.279 -5.502 1.00 31.78 215 LEU A CA 1
ATOM 1723 C C . LEU A 1 215 ? 31.349 -12.790 -5.295 1.00 31.78 215 LEU A C 1
ATOM 1725 O O . LEU A 1 215 ? 30.768 -12.133 -6.157 1.00 31.78 215 LEU A O 1
ATOM 1729 N N . SER A 1 216 ? 31.748 -12.264 -4.142 1.00 30.94 216 SER A N 1
ATOM 1730 C CA . SER A 1 216 ? 31.816 -10.826 -3.912 1.00 30.94 216 SER A CA 1
ATOM 1731 C C . SER A 1 216 ? 33.184 -10.320 -4.368 1.00 30.94 216 SER A C 1
ATOM 1733 O O . SER A 1 216 ? 34.225 -10.787 -3.912 1.00 30.94 216 SER A O 1
ATOM 1735 N N . PHE A 1 217 ? 33.186 -9.354 -5.283 1.00 32.81 217 PHE A N 1
ATOM 1736 C CA . PHE A 1 217 ? 34.389 -8.618 -5.658 1.00 32.81 217 PHE A CA 1
ATOM 1737 C C . PHE A 1 217 ? 34.408 -7.307 -4.875 1.00 32.81 217 PHE A C 1
ATOM 1739 O O . PHE A 1 217 ? 33.511 -6.482 -5.035 1.00 32.81 217 PHE A O 1
ATOM 1746 N N . TYR A 1 218 ? 35.430 -7.103 -4.045 1.00 33.84 218 TYR A N 1
ATOM 1747 C CA . TYR A 1 218 ? 35.719 -5.796 -3.456 1.00 33.84 218 TYR A CA 1
ATOM 1748 C C . TYR A 1 218 ? 36.962 -5.203 -4.117 1.00 33.84 218 TYR A C 1
ATOM 1750 O O . TYR A 1 218 ? 38.019 -5.831 -4.174 1.00 33.84 218 TYR A O 1
ATOM 1758 N N . LYS A 1 219 ? 36.827 -3.973 -4.618 1.00 32.69 219 LYS A N 1
ATOM 1759 C CA . LYS A 1 219 ? 37.926 -3.191 -5.184 1.00 32.69 219 LYS A CA 1
ATOM 1760 C C . LYS A 1 219 ? 38.592 -2.397 -4.061 1.00 32.69 219 LYS A C 1
ATOM 1762 O O . LYS A 1 219 ? 38.040 -1.404 -3.596 1.00 32.69 219 LYS A O 1
ATOM 1767 N N . GLY A 1 220 ? 39.761 -2.852 -3.615 1.00 36.97 220 GLY A N 1
ATOM 1768 C CA . GLY A 1 220 ? 40.607 -2.098 -2.691 1.00 36.97 220 GLY A CA 1
ATOM 1769 C C . GLY A 1 220 ? 41.363 -0.968 -3.397 1.00 36.97 220 GLY A C 1
ATOM 1770 O O . GLY A 1 220 ? 41.653 -1.051 -4.593 1.00 36.97 220 GLY A O 1
ATOM 1771 N N . SER A 1 221 ? 41.725 0.069 -2.642 1.00 34.38 221 SER A N 1
ATOM 1772 C CA . SER A 1 221 ? 42.304 1.347 -3.100 1.00 34.38 221 SER A CA 1
ATOM 1773 C C . SER A 1 221 ? 43.646 1.261 -3.851 1.00 34.38 221 SER A C 1
ATOM 1775 O O . SER A 1 221 ? 44.140 2.279 -4.321 1.00 34.38 221 SER A O 1
ATOM 1777 N N . HIS A 1 222 ? 44.224 0.066 -4.008 1.00 35.81 222 HIS A N 1
ATOM 1778 C CA . HIS A 1 222 ? 45.497 -0.165 -4.705 1.00 35.81 222 HIS A CA 1
ATOM 1779 C C . HIS A 1 222 ? 45.398 -1.115 -5.911 1.00 35.81 222 HIS A C 1
ATOM 1781 O O . HIS A 1 222 ? 46.410 -1.608 -6.395 1.00 35.81 222 HIS A O 1
ATOM 1787 N N . GLY A 1 223 ? 44.193 -1.371 -6.431 1.00 34.47 223 GLY A N 1
ATOM 1788 C CA . GLY A 1 223 ? 44.028 -2.062 -7.719 1.00 34.47 223 GLY A CA 1
ATOM 1789 C C . GLY A 1 223 ? 44.317 -3.569 -7.716 1.00 34.47 223 GLY A C 1
ATOM 1790 O O . GLY A 1 223 ? 44.345 -4.178 -8.781 1.00 34.47 223 GLY A O 1
ATOM 1791 N N . LEU A 1 224 ? 44.477 -4.192 -6.547 1.00 28.55 224 LEU A N 1
ATOM 1792 C CA . LEU A 1 224 ? 44.535 -5.648 -6.398 1.00 28.55 224 LEU A CA 1
ATOM 1793 C C . LEU A 1 224 ? 43.148 -6.203 -6.057 1.00 28.55 224 LEU A C 1
ATOM 1795 O O . LEU A 1 224 ? 42.520 -5.784 -5.084 1.00 28.55 224 LEU A O 1
ATOM 1799 N N . TYR A 1 225 ? 42.685 -7.165 -6.856 1.00 35.47 225 TYR A N 1
ATOM 1800 C CA . TYR A 1 225 ? 41.481 -7.941 -6.570 1.00 35.47 225 TYR A CA 1
ATOM 1801 C C . TYR A 1 225 ? 41.845 -9.091 -5.633 1.00 35.47 225 TYR A C 1
ATOM 1803 O O . TYR A 1 225 ? 42.600 -9.987 -6.009 1.00 35.47 225 TYR A O 1
ATOM 1811 N N . VAL A 1 226 ? 41.306 -9.075 -4.415 1.00 32.94 226 VAL A N 1
ATOM 1812 C CA . VAL A 1 226 ? 41.419 -10.201 -3.483 1.00 32.94 226 VAL A CA 1
ATOM 1813 C C . VAL A 1 226 ? 40.172 -11.064 -3.631 1.00 32.94 226 VAL A C 1
ATOM 1815 O O . VAL A 1 226 ? 39.056 -10.597 -3.423 1.00 32.94 226 VAL A O 1
ATOM 1818 N N . MET A 1 227 ? 40.366 -12.326 -4.010 1.00 31.67 227 MET A N 1
ATOM 1819 C CA . MET A 1 227 ? 39.309 -13.334 -4.040 1.00 31.67 227 MET A CA 1
ATOM 1820 C C . MET A 1 227 ? 39.209 -13.994 -2.666 1.00 31.67 227 MET A C 1
ATOM 1822 O O . MET A 1 227 ? 40.076 -14.783 -2.298 1.00 31.67 227 MET A O 1
ATOM 1826 N N . THR A 1 228 ? 38.143 -13.717 -1.920 1.00 32.03 228 THR A N 1
ATOM 1827 C CA . THR A 1 228 ? 37.782 -14.497 -0.731 1.00 32.03 228 THR A CA 1
ATOM 1828 C C . THR A 1 228 ? 36.556 -15.347 -1.041 1.00 32.03 228 THR A C 1
ATOM 1830 O O . THR A 1 228 ? 35.441 -14.857 -1.181 1.00 32.03 228 THR A O 1
ATOM 1833 N N . GLY A 1 229 ? 36.766 -16.656 -1.183 1.00 30.73 229 GLY A N 1
ATOM 1834 C CA . GLY A 1 229 ? 35.678 -17.629 -1.225 1.00 30.73 229 GLY A CA 1
ATOM 1835 C C . GLY A 1 229 ? 35.422 -18.170 0.176 1.00 30.73 229 GLY A C 1
ATOM 1836 O O . GLY A 1 229 ? 36.328 -18.750 0.767 1.00 30.73 229 GLY A O 1
ATOM 1837 N N . ILE A 1 230 ? 34.205 -18.028 0.702 1.00 28.58 230 ILE A N 1
ATOM 1838 C CA . ILE A 1 230 ? 33.783 -18.777 1.892 1.00 28.58 230 ILE A CA 1
ATOM 1839 C C . ILE A 1 230 ? 33.119 -20.067 1.402 1.00 28.58 230 ILE A C 1
ATOM 1841 O O . ILE A 1 230 ? 32.060 -20.027 0.778 1.00 28.58 230 ILE A O 1
ATOM 1845 N N . THR A 1 231 ? 33.737 -21.219 1.660 1.00 31.28 231 THR A N 1
ATOM 1846 C CA . THR A 1 231 ? 33.060 -22.518 1.580 1.00 31.28 231 THR A CA 1
ATOM 1847 C C . THR A 1 231 ? 32.678 -22.940 2.989 1.00 31.28 231 THR A C 1
ATOM 1849 O O . THR A 1 231 ? 33.544 -23.296 3.784 1.00 31.28 231 THR A O 1
ATOM 1852 N N . THR A 1 232 ? 31.387 -22.924 3.307 1.00 29.50 232 THR A N 1
ATOM 1853 C CA . THR A 1 232 ? 30.854 -23.669 4.448 1.00 29.50 232 THR A CA 1
ATOM 1854 C C . THR A 1 232 ? 30.580 -25.106 4.011 1.00 29.50 232 THR A C 1
ATOM 1856 O O . THR A 1 232 ? 29.518 -25.438 3.497 1.00 29.50 232 THR A O 1
ATOM 1859 N N . THR A 1 233 ? 31.568 -25.971 4.216 1.00 33.69 233 THR A N 1
ATOM 1860 C CA . THR A 1 233 ? 31.362 -27.420 4.345 1.00 33.69 233 THR A CA 1
ATOM 1861 C C . THR A 1 233 ? 31.797 -27.831 5.749 1.00 33.69 233 THR A C 1
ATOM 1863 O O . THR A 1 233 ? 32.904 -27.470 6.157 1.00 33.69 233 THR A O 1
ATOM 1866 N N . PRO A 1 234 ? 30.958 -28.543 6.518 1.00 29.73 234 PRO A N 1
ATOM 1867 C CA . PRO A 1 234 ? 31.342 -29.027 7.832 1.00 29.73 234 PRO A CA 1
ATOM 1868 C C . PRO A 1 234 ? 32.303 -30.213 7.679 1.00 29.73 234 PRO A C 1
ATOM 1870 O O . PRO A 1 234 ? 31.954 -31.223 7.077 1.00 29.73 234 PRO A O 1
ATOM 1873 N N . GLY A 1 235 ? 33.500 -30.082 8.254 1.00 37.56 235 GLY A N 1
ATOM 1874 C CA . GLY A 1 235 ? 34.450 -31.181 8.437 1.00 37.56 235 GLY A CA 1
ATOM 1875 C C . GLY A 1 235 ? 35.722 -31.093 7.586 1.00 37.56 235 GLY A C 1
ATOM 1876 O O . GLY A 1 235 ? 35.666 -31.162 6.365 1.00 37.56 235 GLY A O 1
ATOM 1877 N N . LEU A 1 236 ? 36.856 -31.044 8.299 1.00 32.25 236 LEU A N 1
ATOM 1878 C CA . LEU A 1 236 ? 38.246 -31.288 7.875 1.00 32.25 236 LEU A CA 1
ATOM 1879 C C . LEU A 1 236 ? 38.974 -30.193 7.059 1.00 32.25 236 LEU A C 1
ATOM 1881 O O . LEU A 1 236 ? 38.882 -30.106 5.844 1.00 32.25 236 LEU A O 1
ATOM 1885 N N . GLY A 1 237 ? 39.803 -29.427 7.784 1.00 30.94 237 GLY A N 1
ATOM 1886 C CA . GLY A 1 237 ? 41.263 -29.400 7.600 1.00 30.94 237 GLY A CA 1
ATOM 1887 C C . GLY A 1 237 ? 41.864 -28.780 6.329 1.00 30.94 237 GLY A C 1
ATOM 1888 O O . GLY A 1 237 ? 42.024 -29.469 5.337 1.00 30.94 237 GLY A O 1
ATOM 1889 N N . SER A 1 238 ? 42.358 -27.541 6.474 1.00 32.75 238 SER A N 1
ATOM 1890 C CA . SER A 1 238 ? 43.469 -26.892 5.739 1.00 32.75 238 SER A CA 1
ATOM 1891 C C . SER A 1 238 ? 43.440 -26.887 4.198 1.00 32.75 238 SER A C 1
ATOM 1893 O O . SER A 1 238 ? 43.676 -27.901 3.550 1.00 32.75 238 SER A O 1
ATOM 1895 N N . CYS A 1 239 ? 43.306 -25.696 3.597 1.00 26.31 239 CYS A N 1
ATOM 1896 C CA . CYS A 1 239 ? 43.468 -25.501 2.152 1.00 26.31 239 CYS A CA 1
ATOM 1897 C C . CYS A 1 239 ? 44.645 -24.568 1.829 1.00 26.31 239 CYS A C 1
ATOM 1899 O O . CYS A 1 239 ? 44.699 -23.422 2.274 1.00 26.31 239 CYS A O 1
ATOM 1901 N N . ARG A 1 240 ? 45.565 -25.082 1.005 1.00 25.31 240 ARG A N 1
ATOM 1902 C CA . ARG A 1 240 ? 46.690 -24.394 0.357 1.00 25.31 240 ARG A CA 1
ATOM 1903 C C . ARG A 1 240 ? 46.203 -23.783 -0.965 1.00 25.31 240 ARG A C 1
ATOM 1905 O O . ARG A 1 240 ? 45.496 -24.452 -1.713 1.00 25.31 240 ARG A O 1
ATOM 1912 N N . CYS A 1 241 ? 46.579 -22.541 -1.269 1.00 25.22 241 CYS A N 1
ATOM 1913 C CA . CYS A 1 241 ? 46.215 -21.880 -2.527 1.00 25.22 241 CYS A CA 1
ATOM 1914 C C . CYS A 1 241 ? 47.211 -22.223 -3.649 1.00 25.22 241 CYS A C 1
ATOM 1916 O O . CYS A 1 241 ? 48.399 -21.936 -3.513 1.00 25.22 241 CYS A O 1
ATOM 1918 N N . GLU A 1 242 ? 46.727 -22.760 -4.772 1.00 24.30 242 GLU A N 1
ATOM 1919 C CA . GLU A 1 242 ? 47.453 -22.801 -6.051 1.00 24.30 242 GLU A CA 1
ATOM 1920 C C . GLU A 1 242 ? 46.772 -21.883 -7.075 1.00 24.30 242 GLU A C 1
ATOM 1922 O O . GLU A 1 242 ? 45.550 -21.891 -7.229 1.00 24.30 242 GLU A O 1
ATOM 1927 N N . VAL A 1 243 ? 47.579 -21.096 -7.791 1.00 26.16 243 VAL A N 1
ATOM 1928 C CA . VAL A 1 243 ? 47.146 -20.197 -8.870 1.00 26.16 243 VAL A CA 1
ATOM 1929 C C . VAL A 1 243 ? 47.499 -20.844 -10.210 1.00 26.16 243 VAL A C 1
ATOM 1931 O O . VAL A 1 243 ? 48.667 -21.116 -10.476 1.00 26.16 243 VAL A O 1
ATOM 1934 N N . ARG A 1 244 ? 46.505 -21.057 -11.082 1.00 27.62 244 ARG A N 1
ATOM 1935 C CA . ARG A 1 244 ? 46.712 -21.400 -12.502 1.00 27.62 244 ARG A CA 1
ATOM 1936 C C . ARG A 1 244 ? 45.983 -20.413 -13.408 1.00 27.62 244 ARG A C 1
ATOM 1938 O O . ARG A 1 244 ? 44.810 -20.118 -13.198 1.00 27.62 244 ARG A O 1
ATOM 1945 N N . VAL A 1 245 ? 46.686 -19.956 -14.443 1.00 30.67 245 VAL A N 1
ATOM 1946 C CA . VAL A 1 245 ? 46.186 -19.089 -15.522 1.00 30.67 245 VAL A CA 1
ATOM 1947 C C . VAL A 1 245 ? 45.934 -19.948 -16.769 1.00 30.67 245 VAL A C 1
ATOM 1949 O O . VAL A 1 245 ? 46.818 -20.733 -17.112 1.00 30.67 245 VAL A O 1
ATOM 1952 N N . PRO A 1 246 ? 44.789 -19.828 -17.471 1.00 33.50 246 PRO A N 1
ATOM 1953 C CA . PRO A 1 246 ? 44.606 -20.472 -18.769 1.00 33.50 246 PRO A CA 1
ATOM 1954 C C . PRO A 1 246 ? 44.849 -19.502 -19.950 1.00 33.50 246 PRO A C 1
ATOM 1956 O O . PRO A 1 246 ? 44.517 -18.317 -19.839 1.00 33.50 246 PRO A O 1
ATOM 1959 N N . PRO A 1 247 ? 45.384 -19.993 -21.088 1.00 32.22 247 PRO A N 1
ATOM 1960 C CA . PRO A 1 247 ? 45.596 -19.214 -22.307 1.00 32.22 247 PRO A CA 1
ATOM 1961 C C . PRO A 1 247 ? 44.323 -19.149 -23.174 1.00 32.22 247 PRO A C 1
ATOM 1963 O O . PRO A 1 247 ? 43.427 -19.983 -23.047 1.00 32.22 247 PRO A O 1
ATOM 1966 N N . GLY A 1 248 ? 44.231 -18.120 -24.022 1.00 32.91 248 GLY A N 1
ATOM 1967 C CA . GLY A 1 248 ? 43.081 -17.853 -24.896 1.00 32.91 248 GLY A CA 1
ATOM 1968 C C . GLY A 1 248 ? 43.159 -18.508 -26.275 1.00 32.91 248 GLY A C 1
ATOM 1969 O O . GLY A 1 248 ? 44.218 -18.985 -26.657 1.00 32.91 248 GLY A O 1
ATOM 1970 N N . GLU A 1 249 ? 42.047 -18.464 -27.026 1.00 30.48 249 GLU A N 1
ATOM 1971 C CA . GLU A 1 249 ? 42.024 -18.558 -28.497 1.00 30.48 249 GLU A CA 1
ATOM 1972 C C . GLU A 1 249 ? 40.652 -18.193 -29.122 1.00 30.48 249 GLU A C 1
ATOM 1974 O O . GLU A 1 249 ? 39.646 -18.061 -28.427 1.00 30.48 249 GLU A O 1
ATOM 1979 N N . LEU A 1 250 ? 40.678 -17.957 -30.442 1.00 34.72 250 LEU A N 1
ATOM 1980 C CA . LEU A 1 250 ? 39.767 -17.203 -31.331 1.00 34.72 250 LEU A CA 1
ATOM 1981 C C . LEU A 1 250 ? 38.798 -18.069 -32.190 1.00 34.72 250 LEU A C 1
ATOM 1983 O O . LEU A 1 250 ? 39.015 -19.266 -32.334 1.00 34.72 250 LEU A O 1
ATOM 1987 N N . ARG A 1 251 ? 37.886 -17.374 -32.923 1.00 32.34 251 ARG A N 1
ATOM 1988 C CA . ARG A 1 251 ? 37.021 -17.751 -34.101 1.00 32.34 251 ARG A CA 1
ATOM 1989 C C . ARG A 1 251 ? 35.574 -18.185 -33.769 1.00 32.34 251 ARG A C 1
ATOM 1991 O O . ARG A 1 251 ? 35.362 -18.797 -32.740 1.00 32.34 251 ARG A O 1
ATOM 1998 N N . GLY A 1 252 ? 34.513 -17.953 -34.567 1.00 29.20 252 GLY A N 1
ATOM 1999 C CA . GLY A 1 252 ? 34.272 -17.280 -35.861 1.00 29.20 252 GLY A CA 1
ATOM 2000 C C . GLY A 1 252 ? 32.825 -17.548 -36.392 1.00 29.20 252 GLY A C 1
ATOM 2001 O O . GLY A 1 252 ? 32.289 -18.611 -36.122 1.00 29.20 252 GLY A O 1
ATOM 2002 N N . ARG A 1 253 ? 32.234 -16.564 -37.111 1.00 32.56 253 ARG A N 1
ATOM 2003 C CA . ARG A 1 253 ? 31.098 -16.502 -38.102 1.00 32.56 253 ARG A CA 1
ATOM 2004 C C . ARG A 1 253 ? 29.906 -17.503 -38.127 1.00 32.56 253 ARG A C 1
ATOM 2006 O O . ARG A 1 253 ? 30.125 -18.691 -38.298 1.00 32.56 253 ARG A O 1
ATOM 2013 N N . HIS A 1 254 ? 28.667 -16.975 -38.254 1.00 31.12 254 HIS A N 1
ATOM 2014 C CA . HIS A 1 254 ? 27.757 -16.997 -39.447 1.00 31.12 254 HIS A CA 1
ATOM 2015 C C . HIS A 1 254 ? 26.327 -16.470 -39.102 1.00 31.12 254 HIS A C 1
ATOM 2017 O O . HIS A 1 254 ? 25.843 -16.720 -38.006 1.00 31.12 254 HIS A O 1
ATOM 2023 N N . GLY A 1 255 ? 25.655 -15.745 -40.018 1.00 25.44 255 GLY A N 1
ATOM 2024 C CA . GLY A 1 255 ? 24.194 -15.437 -40.000 1.00 25.44 255 GLY 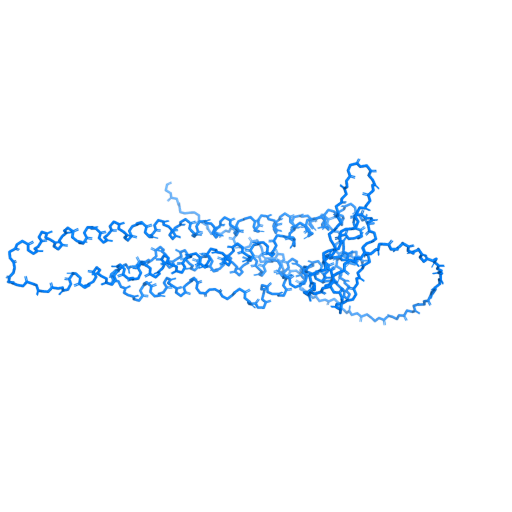A CA 1
ATOM 2025 C C . GLY A 1 255 ? 23.475 -16.127 -41.180 1.00 25.44 255 GLY A C 1
ATOM 2026 O O . GLY A 1 255 ? 24.105 -17.020 -41.751 1.00 25.44 255 GLY A O 1
ATOM 2027 N N . PRO A 1 256 ? 22.296 -15.682 -41.687 1.00 53.72 256 PRO A N 1
ATOM 2028 C CA . PRO A 1 256 ? 21.175 -14.901 -41.118 1.00 53.72 256 PRO A CA 1
ATOM 2029 C C . PRO A 1 256 ? 19.785 -15.576 -41.376 1.00 53.72 256 PRO A C 1
ATOM 2031 O O . PRO A 1 256 ? 19.732 -16.625 -42.011 1.00 53.72 256 PRO A O 1
ATOM 2034 N N . ALA A 1 257 ? 18.657 -14.971 -40.960 1.00 29.80 257 ALA A N 1
ATOM 2035 C CA . ALA A 1 257 ? 17.338 -15.194 -41.591 1.00 29.80 257 ALA A CA 1
ATOM 2036 C C . ALA A 1 257 ? 16.319 -14.082 -41.261 1.00 29.80 257 ALA A C 1
ATOM 2038 O O . ALA A 1 257 ? 16.114 -13.744 -40.096 1.00 29.80 257 ALA A O 1
ATOM 2039 N N . ASP A 1 258 ? 15.689 -13.563 -42.318 1.00 30.48 258 ASP A N 1
ATOM 2040 C CA . ASP A 1 258 ? 14.535 -12.658 -42.344 1.00 30.48 258 ASP A CA 1
ATOM 2041 C C . ASP A 1 258 ? 13.249 -13.310 -41.813 1.00 30.48 258 ASP A C 1
ATOM 2043 O O . ASP A 1 258 ? 12.966 -14.470 -42.114 1.00 30.48 258 ASP A O 1
ATOM 2047 N N . ALA A 1 259 ? 12.404 -12.512 -41.155 1.00 28.64 259 ALA A N 1
ATOM 2048 C CA . ALA A 1 259 ? 10.948 -12.656 -41.203 1.00 28.64 259 ALA A CA 1
ATOM 2049 C C . ALA A 1 259 ? 10.285 -11.328 -40.803 1.00 28.64 259 ALA A C 1
ATOM 2051 O O . ALA A 1 259 ? 10.444 -10.847 -39.680 1.00 28.64 259 ALA A O 1
ATOM 2052 N N . GLY A 1 260 ? 9.548 -10.730 -41.740 1.00 34.19 260 GLY A N 1
ATOM 2053 C CA . GLY A 1 260 ? 8.747 -9.534 -41.505 1.00 34.19 260 GLY A CA 1
ATOM 2054 C C . GLY A 1 260 ? 7.516 -9.807 -40.642 1.00 34.19 260 GLY A C 1
ATOM 2055 O O . GLY A 1 260 ? 6.957 -10.900 -40.677 1.00 34.19 260 GLY A O 1
ATOM 2056 N N . VAL A 1 261 ? 7.059 -8.787 -39.910 1.00 31.77 261 VAL A N 1
ATOM 2057 C CA . VAL A 1 261 ? 5.722 -8.745 -39.303 1.00 31.77 261 VAL A CA 1
ATOM 2058 C C . VAL A 1 261 ? 5.206 -7.307 -39.336 1.00 31.77 261 VAL A C 1
ATOM 2060 O O . VAL A 1 261 ? 5.943 -6.359 -39.066 1.00 31.77 261 VAL A O 1
ATOM 2063 N N . GLY A 1 262 ? 3.940 -7.180 -39.732 1.00 28.67 262 GLY A N 1
ATOM 2064 C CA . GLY A 1 262 ? 3.210 -5.935 -39.918 1.00 28.67 262 GLY A CA 1
ATOM 2065 C C . GLY A 1 262 ? 2.972 -5.127 -38.642 1.00 28.67 262 GLY A C 1
ATOM 2066 O O . GLY A 1 262 ? 3.031 -5.626 -37.521 1.00 28.67 262 GLY A O 1
ATOM 2067 N N . PHE A 1 263 ? 2.701 -3.845 -38.872 1.00 31.98 263 PHE A N 1
ATOM 2068 C CA . PHE A 1 263 ? 2.418 -2.820 -37.875 1.00 31.98 263 PHE A CA 1
ATOM 2069 C C . PHE A 1 263 ? 1.093 -3.065 -37.135 1.00 31.98 263 PHE A C 1
ATOM 2071 O O . PHE A 1 263 ? 0.054 -3.290 -37.756 1.00 31.98 263 PHE A O 1
ATOM 2078 N N . ASP A 1 264 ? 1.141 -2.933 -35.809 1.00 36.06 264 ASP A N 1
ATOM 2079 C CA . ASP A 1 264 ? 0.007 -3.009 -34.883 1.00 36.06 264 ASP A CA 1
ATOM 2080 C C . ASP A 1 264 ? -0.493 -1.577 -34.533 1.00 36.06 264 ASP A C 1
ATOM 2082 O O . ASP A 1 264 ? 0.322 -0.731 -34.144 1.00 36.06 264 ASP A O 1
ATOM 2086 N N . PRO A 1 265 ? -1.798 -1.238 -34.648 1.00 33.19 265 PRO A N 1
ATOM 2087 C CA . PRO A 1 265 ? -2.331 0.123 -34.442 1.00 33.19 265 PRO A CA 1
ATOM 2088 C C . PRO A 1 265 ? -2.306 0.668 -32.994 1.00 33.19 265 PRO A C 1
ATOM 2090 O O . PRO A 1 265 ? -2.825 1.759 -32.733 1.00 33.19 265 PRO A O 1
ATOM 2093 N N . LEU A 1 266 ? -1.723 -0.052 -32.030 1.00 36.09 266 LEU A N 1
ATOM 2094 C CA . LEU A 1 266 ? -1.833 0.229 -30.588 1.00 36.09 266 LEU A CA 1
ATOM 2095 C C . LEU A 1 266 ? -1.060 1.469 -30.089 1.00 36.09 266 LEU A C 1
ATOM 2097 O O . LEU A 1 266 ? -1.368 1.998 -29.016 1.00 36.09 266 LEU A O 1
ATOM 2101 N N . LEU A 1 267 ? -0.121 2.008 -30.875 1.00 35.78 267 LEU A N 1
ATOM 2102 C CA . LEU A 1 267 ? 0.727 3.149 -30.481 1.00 35.78 267 LEU A CA 1
ATOM 2103 C C . LEU A 1 267 ? -0.035 4.476 -30.297 1.00 35.78 267 LEU A C 1
ATOM 2105 O O . LEU A 1 267 ? 0.442 5.373 -29.600 1.00 35.78 267 LEU A O 1
ATOM 2109 N N . ARG A 1 268 ? -1.247 4.616 -30.854 1.00 36.47 268 ARG A N 1
ATOM 2110 C CA . ARG A 1 268 ? -2.075 5.825 -30.657 1.00 36.47 268 ARG A CA 1
ATOM 2111 C C . ARG A 1 268 ? -2.963 5.779 -29.411 1.00 36.47 268 ARG A C 1
ATOM 2113 O O . ARG A 1 268 ? -3.405 6.837 -28.967 1.00 36.47 268 ARG A O 1
ATOM 2120 N N . SER A 1 269 ? -3.205 4.602 -28.827 1.00 33.56 269 SER A N 1
ATOM 2121 C CA . SER A 1 269 ? -4.122 4.461 -27.685 1.00 33.56 269 SER A CA 1
ATOM 2122 C C . SER A 1 269 ? -3.467 4.839 -26.355 1.00 33.56 269 SER A C 1
ATOM 2124 O O . SER A 1 269 ? -4.092 5.498 -25.529 1.00 33.56 269 SER A O 1
ATOM 2126 N N . VAL A 1 270 ? -2.187 4.499 -26.168 1.00 35.28 270 VAL A N 1
ATOM 2127 C CA . VAL A 1 270 ? -1.473 4.736 -24.900 1.00 35.28 270 VAL A CA 1
ATOM 2128 C C . VAL A 1 270 ? -1.299 6.234 -24.617 1.00 35.28 270 VAL A C 1
ATOM 2130 O O . VAL A 1 270 ? -1.429 6.660 -23.475 1.00 35.28 270 VAL A O 1
ATOM 2133 N N . ARG A 1 271 ? -1.120 7.068 -25.653 1.00 36.31 271 ARG A N 1
ATOM 2134 C CA . ARG A 1 271 ? -1.012 8.533 -25.503 1.00 36.31 271 ARG A CA 1
ATOM 2135 C C . ARG A 1 271 ? -2.303 9.222 -25.034 1.00 36.31 271 ARG A C 1
ATOM 2137 O O . ARG A 1 271 ? -2.211 10.337 -24.531 1.00 36.31 271 ARG A O 1
ATOM 2144 N N . ARG A 1 272 ? -3.489 8.615 -25.206 1.00 34.66 272 ARG A N 1
ATOM 2145 C CA . ARG A 1 272 ? -4.771 9.233 -24.798 1.00 34.66 272 ARG A CA 1
ATOM 2146 C C . ARG A 1 272 ? -5.129 8.949 -23.340 1.00 34.66 272 ARG A C 1
ATOM 2148 O O . ARG A 1 272 ? -5.554 9.861 -22.646 1.00 34.66 272 ARG A O 1
ATOM 2155 N N . THR A 1 273 ? -4.858 7.746 -22.839 1.00 41.09 273 THR A N 1
ATOM 2156 C CA . THR A 1 273 ? -5.200 7.358 -21.457 1.00 41.09 273 THR A CA 1
ATOM 2157 C C . THR A 1 273 ? -4.479 8.156 -20.368 1.00 41.09 273 THR A C 1
ATOM 2159 O O . THR A 1 273 ? -4.983 8.233 -19.257 1.00 41.09 273 THR A O 1
ATOM 2162 N N . PHE A 1 274 ? -3.339 8.785 -20.667 1.00 38.06 274 PHE A N 1
ATOM 2163 C CA . PHE A 1 274 ? -2.601 9.595 -19.690 1.00 38.06 274 PHE A CA 1
ATOM 2164 C C . PHE A 1 274 ? -3.066 11.053 -19.587 1.00 38.06 274 PHE A C 1
ATOM 2166 O O . PHE A 1 274 ? -2.682 11.732 -18.642 1.00 38.06 274 PHE A O 1
ATOM 2173 N N . ARG A 1 275 ? -3.871 11.554 -20.536 1.00 34.41 275 ARG A N 1
ATOM 2174 C CA . ARG A 1 275 ? -4.288 12.968 -20.557 1.00 34.41 275 ARG A CA 1
ATOM 2175 C C . ARG A 1 275 ? -5.634 13.220 -19.874 1.00 34.41 275 ARG A C 1
ATOM 2177 O O . ARG A 1 275 ? -5.888 14.344 -19.461 1.00 34.41 275 ARG A O 1
ATOM 2184 N N . ASP A 1 276 ? -6.466 12.188 -19.740 1.00 34.03 276 ASP A N 1
ATOM 2185 C CA . ASP A 1 276 ? -7.867 12.339 -19.327 1.00 34.03 276 ASP A CA 1
ATOM 2186 C C . ASP A 1 276 ? -8.108 12.201 -17.807 1.00 34.03 276 ASP A C 1
ATOM 2188 O O . ASP A 1 276 ? -9.219 12.462 -17.347 1.00 34.03 276 ASP A O 1
ATOM 2192 N N . GLU A 1 277 ? -7.098 11.858 -16.993 1.00 39.28 277 GLU A N 1
ATOM 2193 C CA . GLU A 1 277 ? -7.263 11.775 -15.524 1.00 39.28 277 GLU A CA 1
ATOM 2194 C C . GLU A 1 277 ? -7.011 13.100 -14.769 1.00 39.28 277 GLU A C 1
ATOM 2196 O O . GLU A 1 277 ? -7.343 13.190 -13.589 1.00 39.28 277 GLU A O 1
ATOM 2201 N N . ASP A 1 278 ? -6.519 14.157 -15.429 1.00 37.94 278 ASP A N 1
ATOM 2202 C CA . ASP A 1 278 ? -6.134 15.420 -14.762 1.00 37.94 278 ASP A CA 1
ATOM 2203 C C . ASP A 1 278 ? -7.233 16.507 -14.730 1.00 37.94 278 ASP A C 1
ATOM 2205 O O . ASP A 1 278 ? -7.013 17.614 -14.231 1.00 37.94 278 ASP A O 1
ATOM 2209 N N . HIS A 1 279 ? -8.451 16.223 -15.203 1.00 39.25 279 HIS A N 1
ATOM 2210 C CA . HIS A 1 279 ? -9.556 17.193 -15.188 1.00 39.25 279 HIS A CA 1
ATOM 2211 C C . HIS A 1 279 ? -10.830 16.651 -14.536 1.00 39.25 279 HIS A C 1
ATOM 2213 O O . HIS A 1 279 ? -11.850 16.435 -15.188 1.00 39.25 279 HIS A O 1
ATOM 2219 N N . LYS A 1 280 ? -10.802 16.527 -13.203 1.00 35.53 280 LYS A N 1
ATOM 2220 C CA . LYS A 1 280 ? -12.005 16.663 -12.366 1.00 35.53 280 LYS A CA 1
ATOM 2221 C C . LYS A 1 280 ? -11.739 17.586 -11.175 1.00 35.53 280 LYS A C 1
ATOM 2223 O O . LYS A 1 280 ? -11.270 17.165 -10.127 1.00 35.53 280 LYS A O 1
ATOM 2228 N N . SER A 1 281 ? -12.043 18.857 -11.429 1.00 35.62 281 SER A N 1
ATOM 2229 C CA . SER A 1 281 ? -12.698 19.848 -10.567 1.00 35.62 281 SER A CA 1
ATOM 2230 C C . SER A 1 281 ? -12.410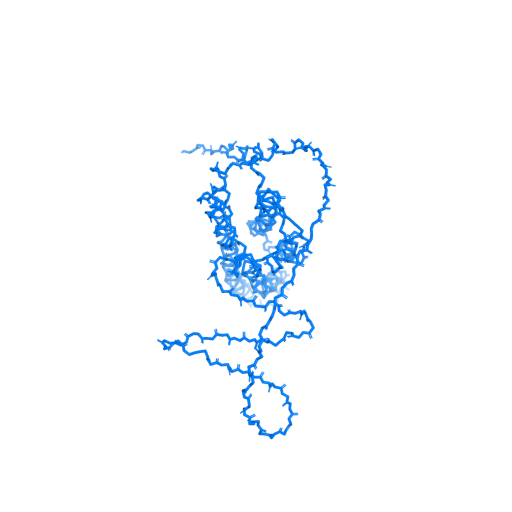 19.829 -9.061 1.00 35.62 281 SER A C 1
ATOM 2232 O O . SER A 1 281 ? -12.934 19.003 -8.318 1.00 35.62 281 SER A O 1
ATOM 2234 N N . ALA A 1 282 ? -11.697 20.861 -8.606 1.00 34.84 282 ALA A N 1
ATOM 2235 C CA . ALA A 1 282 ? -11.777 21.350 -7.234 1.00 34.84 282 ALA A CA 1
ATOM 2236 C C . ALA A 1 282 ? -13.157 21.998 -6.980 1.00 34.84 282 ALA A C 1
ATOM 2238 O O . ALA A 1 282 ? -13.639 22.729 -7.851 1.00 34.84 282 ALA A O 1
ATOM 2239 N N . PRO A 1 283 ? -13.800 21.780 -5.820 1.00 36.31 283 PRO A N 1
ATOM 2240 C CA . PRO A 1 283 ? -14.894 22.630 -5.377 1.00 36.31 283 PRO A CA 1
ATOM 2241 C C . PRO A 1 283 ? -14.334 23.942 -4.813 1.00 36.31 283 PRO A C 1
ATOM 2243 O O . PRO A 1 283 ? -13.348 23.947 -4.077 1.00 36.31 283 PRO A O 1
ATOM 2246 N N . ALA A 1 284 ? -14.975 25.048 -5.185 1.00 40.75 284 ALA A N 1
ATOM 2247 C CA . ALA A 1 284 ? -14.715 26.366 -4.628 1.00 40.75 284 ALA A CA 1
ATOM 2248 C C . ALA A 1 284 ? -15.133 26.424 -3.148 1.00 40.75 284 ALA A C 1
ATOM 2250 O O . ALA A 1 284 ? -16.233 25.983 -2.804 1.00 40.75 284 ALA A O 1
ATOM 2251 N N . ILE A 1 285 ? -14.266 27.004 -2.316 1.00 44.19 285 ILE A N 1
ATOM 2252 C CA . ILE A 1 285 ? -14.608 27.694 -1.065 1.00 44.19 285 ILE A CA 1
ATOM 2253 C C . ILE A 1 285 ? -13.915 29.050 -1.133 1.00 44.19 285 ILE A C 1
ATOM 2255 O O . ILE A 1 285 ? -12.707 29.053 -1.467 1.00 44.19 285 ILE A O 1
#

Radius of gyration: 28.44 Å; chains: 1; bounding box: 74×59×86 Å

Sequence (285 aa):
MDNAEIQVQKHLVSFCKVLPAHVHSW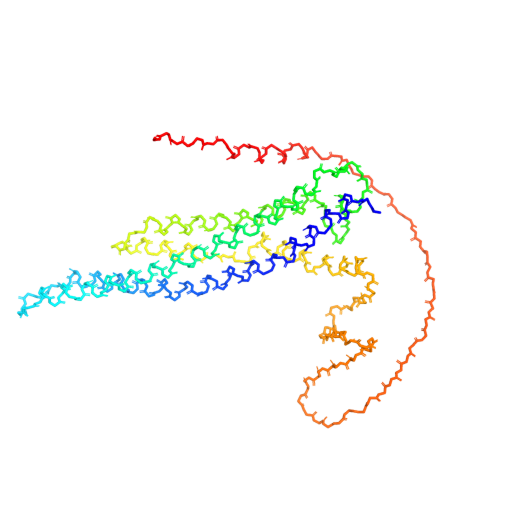GSVLQESVKSLQTLTNLCEQQRHVKRAKLLHLENVDEARTTLLCRISDRVEEELVQLKELIDTLNKCNNDLKNRLLTFERSTLNLDWERDSELIRGNGSQPSLARLLQNGLAFSNFFSKRARNISDNFKSLNLDEEKSIKRLQASFDVDLDDKVVTSLVALTHESLFGYAARISGEVLRVLPRSKLKILSFYKGSHGLYVMTGITTTPGLGSCRCEVRVPPGELRGRHGPADAGVGFDPLLRSVRRTFRDEDHKSAPAI

Secondary structure (DSSP, 8-state):
--HHHHHHHHHHHHHHHHHHHHHHHHHHHHHHHHHHHHHHHHHHHHHHHHHH---TT-TTHHHHHHHHHHHHHHHHHHHHHHHHHHHHHHHHHHHHHHHHHHHHHHHTTT--TTS--HHHH-BTTB--HHHHHHHHHHHHHHHHHHHHHHHHHHHT--TT-HHHHHHHHHHH---TT-HHHHHHHHHHHHHHHHHHHHHH--------GGG-------B-TTS-B--------SS---------PPPP-------------PPPGGGGTHHHHTTTTS---PPP-

InterPro domains:
  IPR027267 AH/BAR domain superfamily [SSF103657] (8-107)
  IPR029159 Ribosome biogenesis protein C1orf109-like [PF15011] (7-171)